Protein AF-A0A958J982-F1 (afdb_monomer)

Radius of gyration: 29.11 Å; Cα contacts (8 Å, |Δi|>4): 226; chains: 1; bounding box: 55×70×83 Å

Secondary structure (DSSP, 8-state):
-EEEE--TT---EEEEETTEEEEEEEEEE-PPSSS---SSPEEEEEEEEEEEEETTEEEEEEEEEEGGG-SS--SS--SSHHHHHHHHHHHHHHHHTT-GGGGGGG--BTTB--HHHHHHHHHSS----EEEE-SSHHHHHHHHHHHHHHHTSS-GGGG-TT-HHHHHHHHHHHHHHHHHHHHHHHHHHHHHHHHHHHHHSPPP-S-------HHHHHHHS-HHHHHHHHHHHHT-

Sequence (236 aa):
QYYVKSSEFFSKYSFTLGALTVHFRLLAAQLEPGNLKSPEKKYTWLAPPIYQFENGEVSIFFSYGPLAGAAIAPPDPPHNRQTLNRAMWTLLREKMAAQPALAPLFQESQKSPSPLEAHLAKFTRRRNRDFFIHKDLQGFLSEELKFYLKNELLDSADLDPHHPEHLAAALSAAQVVRETAGQIIALLAQLENFQQKLWEKKSFVLKTGYVISLATLRDNCEKDFFAEVLHTCAGN

pLDDT: mean 77.0, std 12.86, range [43.16, 96.5]

Structure (mmCIF, N/CA/C/O backbone):
data_AF-A0A958J982-F1
#
_entry.id   AF-A0A958J982-F1
#
loop_
_atom_site.group_PDB
_atom_site.id
_atom_site.type_symbol
_atom_site.label_atom_id
_atom_site.label_alt_id
_atom_site.label_comp_id
_atom_site.label_asym_id
_atom_site.label_entity_id
_atom_site.label_seq_id
_atom_site.pdbx_PDB_ins_code
_atom_site.Cartn_x
_atom_site.Cartn_y
_atom_site.Cartn_z
_atom_site.occupancy
_atom_site.B_iso_or_equiv
_atom_site.auth_seq_id
_atom_site.auth_comp_id
_atom_site.auth_asym_id
_atom_site.auth_atom_id
_atom_site.pdbx_PDB_model_num
ATOM 1 N N . GLN A 1 1 ? -7.827 -17.048 8.403 1.00 61.31 1 GLN A N 1
ATOM 2 C CA . GLN A 1 1 ? -7.230 -15.817 7.872 1.00 61.31 1 GLN A CA 1
ATOM 3 C C . GLN A 1 1 ? -6.517 -16.205 6.588 1.00 61.31 1 GLN A C 1
ATOM 5 O O . GLN A 1 1 ? -5.974 -17.307 6.546 1.00 61.31 1 GLN A O 1
ATOM 10 N N . TYR A 1 2 ? -6.595 -15.387 5.542 1.00 64.81 2 TYR A N 1
ATOM 11 C CA . TYR A 1 2 ? -5.788 -15.585 4.338 1.00 64.81 2 TYR A CA 1
ATOM 12 C C . TYR A 1 2 ? -4.496 -14.786 4.493 1.00 64.81 2 TYR A C 1
ATOM 14 O O . TYR A 1 2 ? -4.517 -13.644 4.948 1.00 64.81 2 TYR A O 1
ATOM 22 N N . TYR A 1 3 ? -3.364 -15.399 4.163 1.00 53.84 3 TYR A N 1
ATOM 23 C CA . TYR A 1 3 ? -2.069 -14.728 4.186 1.00 53.84 3 TYR A CA 1
ATOM 24 C C . TYR A 1 3 ? -1.795 -14.144 2.803 1.00 53.84 3 TYR A C 1
ATOM 26 O O . TYR A 1 3 ? -1.689 -14.891 1.828 1.00 53.84 3 TYR A O 1
ATOM 34 N N . VAL A 1 4 ? -1.674 -12.820 2.722 1.00 52.44 4 VAL A N 1
ATOM 35 C CA . VAL A 1 4 ? -1.327 -12.122 1.487 1.00 52.44 4 VAL A CA 1
ATOM 36 C C . VAL A 1 4 ? 0.078 -11.569 1.621 1.00 52.44 4 VAL A C 1
ATOM 38 O O . VAL A 1 4 ? 0.338 -10.561 2.284 1.00 52.44 4 VAL A O 1
ATOM 41 N N . LYS A 1 5 ? 1.005 -12.217 0.922 1.00 50.00 5 LYS A N 1
ATOM 42 C CA . LYS A 1 5 ? 2.314 -11.635 0.664 1.00 50.00 5 LYS A CA 1
ATOM 43 C C . LYS A 1 5 ? 2.134 -10.602 -0.439 1.00 50.00 5 LYS A C 1
ATOM 45 O O . LYS A 1 5 ? 1.769 -10.958 -1.558 1.00 50.00 5 LYS A O 1
ATOM 50 N N . SER A 1 6 ? 2.364 -9.326 -0.132 1.00 45.03 6 SER A N 1
ATOM 51 C CA . SER A 1 6 ? 2.408 -8.302 -1.178 1.00 45.03 6 SER A CA 1
ATOM 52 C C . SER A 1 6 ? 3.461 -8.719 -2.202 1.00 45.03 6 SER A C 1
ATOM 54 O O . SER A 1 6 ? 4.637 -8.837 -1.858 1.00 45.03 6 SER A O 1
ATOM 56 N N . SER A 1 7 ? 3.060 -8.960 -3.452 1.00 47.38 7 SER A N 1
ATOM 57 C CA . SER A 1 7 ? 4.023 -9.106 -4.541 1.00 47.38 7 SER A CA 1
ATOM 58 C C . SER A 1 7 ? 4.763 -7.774 -4.663 1.00 47.38 7 SER A C 1
ATOM 60 O O . SER A 1 7 ? 4.162 -6.750 -4.989 1.00 47.38 7 SER A O 1
ATOM 62 N N . GLU A 1 8 ? 6.050 -7.789 -4.334 1.00 54.09 8 GLU A N 1
ATOM 63 C CA . GLU A 1 8 ? 6.852 -6.618 -3.963 1.00 54.09 8 GLU A CA 1
ATOM 64 C C . GLU A 1 8 ? 7.046 -5.563 -5.087 1.00 54.09 8 GLU A C 1
ATOM 66 O O . GLU A 1 8 ? 7.629 -4.516 -4.817 1.00 54.09 8 GLU A O 1
ATOM 71 N N . PHE A 1 9 ? 6.573 -5.782 -6.328 1.00 50.84 9 PHE A N 1
ATOM 72 C CA . PHE A 1 9 ? 7.137 -5.094 -7.507 1.00 50.84 9 PHE A CA 1
ATOM 73 C C . PHE A 1 9 ? 6.194 -4.590 -8.607 1.00 50.84 9 PHE A C 1
ATOM 75 O O . PHE A 1 9 ? 6.662 -4.250 -9.690 1.00 50.84 9 PHE A O 1
ATOM 82 N N . PHE A 1 10 ? 4.894 -4.433 -8.356 1.00 48.31 10 PHE A N 1
ATOM 83 C CA . PHE A 1 10 ? 3.989 -3.839 -9.361 1.00 48.31 10 PHE A CA 1
ATOM 84 C C . PHE A 1 10 ? 3.728 -2.338 -9.180 1.00 48.31 10 PHE A C 1
ATOM 86 O O . PHE A 1 10 ? 2.757 -1.797 -9.708 1.00 48.31 10 PHE A O 1
ATOM 93 N N . SER A 1 11 ? 4.586 -1.620 -8.458 1.00 52.44 11 SER A N 1
ATOM 94 C CA . SER A 1 11 ? 4.463 -0.167 -8.342 1.00 52.44 11 SER A CA 1
ATOM 95 C C . SER A 1 11 ? 5.158 0.524 -9.512 1.00 52.44 11 SER A C 1
ATOM 97 O O . SER A 1 11 ? 6.360 0.779 -9.458 1.00 52.44 11 SER A O 1
ATOM 99 N N . LYS A 1 12 ? 4.383 0.873 -10.548 1.00 63.69 12 LYS A N 1
ATOM 100 C CA . LYS A 1 12 ? 4.731 1.966 -11.467 1.00 63.69 12 LYS A CA 1
ATOM 101 C C . LYS A 1 12 ? 4.940 3.217 -10.609 1.00 63.69 12 LYS A C 1
ATOM 103 O O . LYS A 1 12 ? 3.975 3.796 -10.120 1.00 63.69 12 LYS A O 1
ATOM 108 N N . TYR A 1 13 ? 6.191 3.565 -10.332 1.00 80.81 13 TYR A N 1
ATOM 109 C CA . TYR A 1 13 ? 6.520 4.740 -9.538 1.00 80.81 13 TYR A CA 1
ATOM 110 C C . TYR A 1 13 ? 6.862 5.877 -10.488 1.00 80.81 13 TYR A C 1
ATOM 112 O O . TYR A 1 13 ? 7.766 5.744 -11.311 1.00 80.81 13 TYR A O 1
ATOM 120 N N . SER A 1 14 ? 6.142 6.987 -10.381 1.00 85.25 14 SER A N 1
ATOM 121 C CA . SER A 1 14 ? 6.403 8.177 -11.180 1.00 85.25 14 SER A CA 1
ATOM 122 C C . SER A 1 14 ? 6.288 9.442 -10.347 1.00 85.25 14 SER A C 1
ATOM 124 O O . SER A 1 14 ? 5.539 9.492 -9.368 1.00 85.25 14 SER A O 1
ATOM 126 N N . PHE A 1 15 ? 7.045 10.461 -10.733 1.00 86.00 15 PHE A N 1
ATOM 127 C CA . PHE A 1 15 ? 6.970 11.795 -10.153 1.00 86.00 15 PHE A CA 1
ATOM 128 C C . PHE A 1 15 ? 7.221 12.850 -11.227 1.00 86.00 15 PHE A C 1
ATOM 130 O O . PHE A 1 15 ? 7.885 12.586 -12.226 1.00 86.00 15 PHE A O 1
ATOM 137 N N . THR A 1 16 ? 6.677 14.041 -11.013 1.00 85.56 16 THR A N 1
ATOM 138 C CA . THR A 1 16 ? 6.773 15.174 -11.936 1.00 85.56 16 THR A CA 1
ATOM 139 C C . THR A 1 16 ? 7.573 16.297 -11.291 1.00 85.56 16 THR A C 1
ATOM 141 O O . THR A 1 16 ? 7.331 16.639 -10.132 1.00 85.56 16 THR A O 1
ATOM 144 N N . LEU A 1 17 ? 8.502 16.888 -12.037 1.00 82.50 17 LEU A N 1
ATOM 145 C CA . LEU A 1 17 ? 9.303 18.035 -11.623 1.00 82.50 17 LEU A CA 1
ATOM 146 C C . LEU A 1 17 ? 9.195 19.124 -12.701 1.00 82.50 17 LEU A C 1
ATOM 148 O O . LEU A 1 17 ? 9.886 19.085 -13.717 1.00 82.50 17 LEU A O 1
ATOM 152 N N . GLY A 1 18 ? 8.289 20.085 -12.503 1.00 82.00 18 GLY A N 1
ATOM 153 C CA . GLY A 1 18 ? 7.967 21.077 -13.534 1.00 82.00 18 GLY A CA 1
ATOM 154 C C . GLY A 1 18 ? 7.359 20.411 -14.773 1.00 82.00 18 GLY A C 1
ATOM 155 O O . GLY A 1 18 ? 6.333 19.748 -14.664 1.00 82.00 18 GLY A O 1
ATOM 156 N N . ALA A 1 19 ? 8.004 20.568 -15.933 1.00 80.56 19 ALA A N 1
ATOM 157 C CA . ALA A 1 19 ? 7.593 19.948 -17.199 1.00 80.56 19 ALA A CA 1
ATOM 158 C C . ALA A 1 19 ? 8.161 18.529 -17.422 1.00 80.56 19 ALA A C 1
ATOM 160 O O . ALA A 1 19 ? 7.885 17.918 -18.449 1.00 80.56 19 ALA A O 1
ATOM 161 N N . LEU A 1 20 ? 8.975 18.019 -16.491 1.00 84.44 20 LEU A N 1
ATOM 162 C CA . LEU A 1 20 ? 9.656 16.732 -16.612 1.00 84.44 20 LEU A CA 1
ATOM 163 C C . LEU A 1 20 ? 8.911 15.648 -15.828 1.00 84.44 20 LEU A C 1
ATOM 165 O O . LEU A 1 20 ? 8.759 15.766 -14.609 1.00 84.44 20 LEU A O 1
ATOM 169 N N . THR A 1 21 ? 8.518 14.563 -16.490 1.00 85.69 21 THR A N 1
ATOM 170 C CA . THR A 1 21 ? 7.943 13.384 -15.819 1.00 85.69 21 THR A CA 1
ATOM 171 C C . THR A 1 21 ? 8.981 12.276 -15.746 1.00 85.69 21 THR A C 1
ATOM 173 O O . THR A 1 21 ? 9.573 11.905 -16.752 1.00 85.69 21 THR A O 1
ATOM 176 N N . VAL A 1 22 ? 9.216 11.721 -14.558 1.00 86.81 22 VAL A N 1
ATOM 177 C CA . VAL A 1 22 ? 10.172 10.630 -14.352 1.00 86.81 22 VAL A CA 1
ATOM 178 C C . VAL A 1 22 ? 9.433 9.363 -13.948 1.00 86.81 22 VAL A C 1
ATOM 180 O O . VAL A 1 22 ? 8.671 9.358 -12.982 1.00 86.81 22 VAL A O 1
ATOM 183 N N . HIS A 1 23 ? 9.699 8.272 -14.657 1.00 86.81 23 HIS A N 1
ATOM 184 C CA . HIS A 1 23 ? 9.173 6.937 -14.420 1.00 86.81 23 HIS A CA 1
ATOM 185 C C . HIS A 1 23 ? 10.294 6.008 -13.969 1.00 86.81 23 HIS A C 1
ATOM 187 O O . HIS A 1 23 ? 11.301 5.852 -14.653 1.00 86.81 23 HIS A O 1
ATOM 193 N N . PHE A 1 24 ? 10.103 5.329 -12.845 1.00 86.88 24 PHE A N 1
ATOM 194 C CA . PHE A 1 24 ? 10.952 4.216 -12.444 1.00 86.88 24 PHE A CA 1
ATOM 195 C C . PHE A 1 24 ? 10.291 2.917 -12.889 1.00 86.88 24 PHE A C 1
ATOM 197 O O . PHE A 1 24 ? 9.187 2.578 -12.450 1.00 86.88 24 PHE A O 1
ATOM 204 N N . ARG A 1 25 ? 10.955 2.207 -13.801 1.00 83.44 25 ARG A N 1
ATOM 205 C CA . ARG A 1 25 ? 10.468 0.964 -14.400 1.00 83.44 25 ARG A CA 1
ATOM 206 C C . ARG A 1 25 ? 11.309 -0.201 -13.913 1.00 83.44 25 ARG A C 1
ATOM 208 O O . ARG A 1 25 ? 12.531 -0.130 -13.923 1.00 83.44 25 ARG A O 1
ATOM 215 N N . LEU A 1 26 ? 10.655 -1.280 -13.509 1.00 80.31 26 LEU A N 1
ATOM 216 C CA . LEU A 1 26 ? 11.336 -2.510 -13.134 1.00 80.31 26 LEU A CA 1
ATOM 217 C C . LEU A 1 26 ? 11.293 -3.490 -14.312 1.00 80.31 26 LEU A C 1
ATOM 219 O O . LEU A 1 26 ? 10.203 -3.860 -14.743 1.00 80.31 26 LEU A O 1
ATOM 223 N N . LEU A 1 27 ? 12.456 -3.877 -14.843 1.00 74.62 27 LEU A N 1
ATOM 224 C CA . LEU A 1 27 ? 12.570 -4.797 -15.984 1.00 74.62 27 LEU A CA 1
ATOM 225 C C . LEU A 1 27 ? 12.501 -6.262 -15.552 1.00 74.62 27 LEU A C 1
ATOM 227 O O . LEU A 1 27 ? 11.837 -7.066 -16.199 1.00 74.62 27 LEU A O 1
ATOM 231 N N . ALA A 1 28 ? 13.168 -6.605 -14.449 1.00 64.75 28 ALA A N 1
ATOM 232 C CA . ALA A 1 28 ? 13.192 -7.959 -13.915 1.00 64.75 28 ALA A CA 1
ATOM 233 C C . ALA A 1 28 ? 13.111 -7.947 -12.385 1.00 64.75 28 ALA A C 1
ATOM 235 O O . ALA A 1 28 ? 13.820 -7.192 -11.714 1.00 64.75 28 ALA A O 1
ATOM 236 N N . ALA A 1 29 ? 12.261 -8.817 -11.839 1.00 62.16 29 ALA A N 1
ATOM 237 C CA . ALA A 1 29 ? 12.160 -9.083 -10.411 1.00 62.16 29 ALA A CA 1
ATOM 238 C C . ALA A 1 29 ? 12.379 -10.576 -10.162 1.00 62.16 29 ALA A C 1
ATOM 240 O O . ALA A 1 29 ? 11.522 -11.394 -10.495 1.00 62.16 29 ALA A O 1
ATOM 241 N N . GLN A 1 30 ? 13.504 -10.939 -9.549 1.00 56.97 30 GLN A N 1
ATOM 242 C CA . GLN A 1 30 ? 13.690 -12.283 -9.011 1.00 56.97 30 GLN A CA 1
ATOM 243 C C . GLN A 1 30 ? 12.997 -12.367 -7.651 1.00 56.97 30 GLN A C 1
ATOM 245 O O . GLN A 1 30 ? 13.548 -12.008 -6.603 1.00 56.97 30 GLN A O 1
ATOM 250 N N . LEU A 1 31 ? 11.746 -12.818 -7.683 1.00 57.34 31 LEU A N 1
ATOM 251 C CA . LEU A 1 31 ? 10.943 -13.114 -6.504 1.00 57.34 31 LEU A CA 1
ATOM 252 C C . LEU A 1 31 ? 11.031 -14.605 -6.192 1.00 57.34 31 LEU A C 1
ATOM 254 O O . LEU A 1 31 ? 10.958 -15.428 -7.097 1.00 57.34 31 LEU A O 1
ATOM 258 N N . GLU A 1 32 ? 11.175 -14.945 -4.909 1.00 53.25 32 GLU A N 1
ATOM 259 C CA . GLU A 1 32 ? 11.084 -16.354 -4.522 1.00 53.25 32 GLU A CA 1
ATOM 260 C C . GLU A 1 32 ? 9.621 -16.797 -4.608 1.00 53.25 32 GLU A C 1
ATOM 262 O O . GLU A 1 32 ? 8.750 -16.092 -4.078 1.00 53.25 32 GLU A O 1
ATOM 267 N N . PRO A 1 33 ? 9.325 -17.957 -5.214 1.00 43.16 33 PRO A N 1
ATOM 268 C CA . PRO A 1 33 ? 8.003 -18.546 -5.111 1.00 43.16 33 PRO A CA 1
ATOM 269 C C . PRO A 1 33 ? 7.745 -18.975 -3.654 1.00 43.16 33 PRO A C 1
ATOM 271 O O . PRO A 1 33 ? 8.466 -19.788 -3.080 1.00 43.16 33 PRO A O 1
ATOM 274 N N . GLY A 1 34 ? 6.697 -18.423 -3.036 1.00 49.78 34 GLY A N 1
ATOM 275 C CA . GLY A 1 34 ? 6.220 -18.848 -1.714 1.00 49.78 34 GLY A CA 1
ATOM 276 C C . GLY A 1 34 ? 6.880 -18.167 -0.500 1.00 49.78 34 GLY A C 1
ATOM 277 O O . GLY A 1 34 ? 7.239 -16.984 -0.524 1.00 49.78 34 GLY A O 1
ATOM 278 N N . ASN A 1 35 ? 6.949 -18.900 0.621 1.00 46.03 35 ASN A N 1
ATOM 279 C CA . ASN A 1 35 ? 7.308 -18.385 1.954 1.00 46.03 35 ASN A CA 1
ATOM 280 C C . ASN A 1 35 ? 8.751 -18.707 2.398 1.00 46.03 35 ASN A C 1
ATOM 282 O O . ASN A 1 35 ? 9.076 -18.651 3.582 1.00 46.03 35 ASN A O 1
ATOM 286 N N . LEU A 1 36 ? 9.636 -19.050 1.462 1.00 51.78 36 LEU A N 1
ATOM 287 C CA . LEU A 1 36 ? 11.047 -19.256 1.774 1.00 51.78 36 LEU A CA 1
ATOM 288 C C . LEU A 1 36 ? 11.723 -17.894 1.973 1.00 51.78 36 LEU A C 1
ATOM 290 O O . LEU A 1 36 ? 11.756 -17.050 1.074 1.00 51.78 36 LEU A O 1
ATOM 294 N N . LYS A 1 37 ? 12.244 -17.656 3.182 1.00 53.00 37 LYS A N 1
ATOM 295 C CA . LYS A 1 37 ? 13.178 -16.554 3.421 1.00 53.00 37 LYS A CA 1
ATOM 296 C C . LYS A 1 37 ? 14.463 -16.899 2.677 1.00 53.00 37 LYS A C 1
ATOM 298 O O . LYS A 1 37 ? 15.133 -17.860 3.040 1.00 53.00 37 LYS A O 1
ATOM 303 N N . SER A 1 38 ? 14.794 -16.127 1.645 1.00 55.41 38 SER A N 1
ATOM 304 C CA . SER A 1 38 ? 16.113 -16.245 1.028 1.00 55.41 38 SER A CA 1
ATOM 305 C C . SER A 1 38 ? 17.179 -15.857 2.063 1.00 55.41 38 SER A C 1
ATOM 307 O O . SER A 1 38 ? 16.991 -14.852 2.763 1.00 55.41 38 SER A O 1
ATOM 309 N N . PRO A 1 39 ? 18.280 -16.620 2.180 1.00 58.22 39 PRO A N 1
ATOM 310 C CA . PRO A 1 39 ? 19.426 -16.223 2.993 1.00 58.22 39 PRO A CA 1
ATOM 311 C C . PRO A 1 39 ? 20.103 -14.958 2.441 1.00 58.22 39 PRO A C 1
ATOM 313 O O . PRO A 1 39 ? 20.794 -14.255 3.178 1.00 58.22 39 PRO A O 1
ATOM 316 N N . GLU A 1 40 ? 19.873 -14.623 1.168 1.00 61.47 40 GLU A N 1
ATOM 317 C CA . GLU A 1 40 ? 20.497 -13.486 0.504 1.00 61.47 40 GLU A CA 1
ATOM 318 C C . GLU A 1 40 ? 19.645 -12.215 0.590 1.00 61.47 40 GLU A C 1
ATOM 320 O O . GLU A 1 40 ? 18.450 -12.175 0.267 1.00 61.47 40 GLU A O 1
ATOM 325 N N . LYS A 1 41 ? 20.289 -11.117 1.001 1.00 68.50 41 LYS A N 1
ATOM 326 C CA . LYS A 1 41 ? 19.684 -9.785 0.951 1.00 68.50 41 LYS A CA 1
ATOM 327 C C . LYS A 1 41 ? 19.475 -9.393 -0.515 1.00 68.50 41 LYS A C 1
ATOM 329 O O . LYS A 1 41 ? 20.423 -9.343 -1.292 1.00 68.50 41 LYS A O 1
ATOM 334 N N . LYS A 1 42 ? 18.229 -9.076 -0.876 1.00 72.19 42 LYS A N 1
ATOM 335 C CA . LYS A 1 42 ? 17.874 -8.583 -2.215 1.00 72.19 42 LYS A CA 1
ATOM 336 C C . LYS A 1 42 ? 17.921 -7.063 -2.270 1.00 72.19 42 LYS A C 1
ATOM 338 O O . LYS A 1 42 ? 17.413 -6.401 -1.357 1.00 72.19 42 LYS A O 1
ATOM 343 N N . TYR A 1 43 ? 18.464 -6.537 -3.358 1.00 74.31 43 TYR A N 1
ATOM 344 C CA . TYR A 1 43 ? 18.659 -5.111 -3.593 1.00 74.31 43 TYR A CA 1
ATOM 345 C C . TYR A 1 43 ? 18.031 -4.690 -4.923 1.00 74.31 43 TYR A C 1
ATOM 347 O O . TYR A 1 43 ? 17.754 -5.522 -5.783 1.00 74.31 43 TYR A O 1
ATOM 355 N N . THR A 1 44 ? 17.799 -3.388 -5.076 1.00 77.25 44 THR A N 1
ATOM 356 C CA . THR A 1 44 ? 17.400 -2.772 -6.345 1.00 77.25 44 THR A CA 1
ATOM 357 C C . THR A 1 44 ? 18.623 -2.096 -6.953 1.00 77.25 44 THR A C 1
ATOM 359 O O . THR A 1 44 ? 19.288 -1.334 -6.253 1.00 77.25 44 THR A O 1
ATOM 362 N N . TRP A 1 45 ? 18.907 -2.354 -8.227 1.00 81.12 45 TRP A N 1
ATOM 363 C CA . TRP A 1 45 ? 20.007 -1.730 -8.973 1.00 81.12 45 TRP A CA 1
ATOM 364 C C . TRP A 1 45 ? 19.549 -1.290 -10.365 1.00 81.12 45 TRP A C 1
ATOM 366 O O . TRP A 1 45 ? 18.460 -1.653 -10.809 1.00 81.12 45 TRP A O 1
ATOM 376 N N . LEU A 1 46 ? 20.375 -0.495 -11.047 1.00 83.19 46 LEU A N 1
ATOM 377 C CA . LEU A 1 46 ? 20.099 -0.001 -12.397 1.00 83.19 46 LEU A CA 1
ATOM 378 C C . LEU A 1 46 ? 20.268 -1.110 -13.436 1.00 83.19 46 LEU A C 1
ATOM 380 O O . LEU A 1 46 ? 21.266 -1.829 -13.432 1.00 83.19 46 LEU A O 1
ATOM 384 N N . ALA A 1 47 ? 19.302 -1.230 -14.338 1.00 81.62 47 ALA A N 1
ATOM 385 C CA . ALA A 1 47 ? 19.298 -2.232 -15.394 1.00 81.62 47 ALA A CA 1
ATOM 386 C C . ALA A 1 47 ? 19.509 -1.566 -16.761 1.00 81.62 47 ALA A C 1
ATOM 388 O O . ALA A 1 47 ? 18.947 -0.500 -16.992 1.00 81.62 47 ALA A O 1
ATOM 389 N N . PRO A 1 48 ? 20.287 -2.161 -17.681 1.00 77.00 48 PRO A N 1
ATOM 390 C CA . PRO A 1 48 ? 20.356 -1.691 -19.061 1.00 77.00 48 PRO A CA 1
ATOM 391 C C . PRO A 1 48 ? 19.016 -1.893 -19.800 1.00 77.00 48 PRO A C 1
ATOM 393 O O . PRO A 1 48 ? 18.424 -2.966 -19.661 1.00 77.00 48 PRO A O 1
ATOM 396 N N . PRO A 1 49 ? 18.557 -0.930 -20.623 1.00 82.69 49 PRO A N 1
ATOM 397 C CA . PRO A 1 49 ? 19.106 0.421 -20.803 1.00 82.69 49 PRO A CA 1
ATOM 398 C C . PRO A 1 49 ? 18.922 1.275 -19.538 1.00 82.69 49 PRO A C 1
ATOM 400 O O . PRO A 1 49 ? 17.835 1.296 -18.989 1.00 82.69 49 PRO A O 1
ATOM 403 N N . ILE A 1 50 ? 19.957 2.002 -19.084 1.00 82.31 50 ILE A N 1
ATOM 404 C CA . ILE A 1 50 ? 19.936 2.715 -17.782 1.00 82.31 50 ILE A CA 1
ATOM 405 C C . ILE A 1 50 ? 18.771 3.713 -17.701 1.00 82.31 50 ILE A C 1
ATOM 407 O O . ILE A 1 50 ? 18.057 3.771 -16.697 1.00 82.31 50 ILE A O 1
ATOM 411 N N . TYR A 1 51 ? 18.579 4.496 -18.762 1.00 85.69 51 TYR A N 1
ATOM 412 C CA . TYR A 1 51 ? 17.450 5.401 -18.897 1.00 85.69 51 TYR A CA 1
ATOM 413 C C . TYR A 1 51 ? 17.066 5.591 -20.371 1.00 85.69 51 TYR A C 1
ATOM 415 O O . TYR A 1 51 ? 17.873 5.359 -21.270 1.00 85.69 51 TYR A O 1
ATOM 423 N N . GLN A 1 52 ? 15.833 6.031 -20.603 1.00 85.75 52 GLN A N 1
ATOM 424 C CA . GLN A 1 52 ? 15.316 6.511 -21.884 1.00 85.75 52 GLN A CA 1
ATOM 425 C C . GLN A 1 52 ? 14.683 7.883 -21.662 1.00 85.75 52 GLN A C 1
ATOM 427 O O . GLN A 1 52 ? 13.974 8.069 -20.673 1.00 85.75 52 GLN A O 1
ATOM 432 N N . PHE A 1 53 ? 14.950 8.834 -22.554 1.00 84.75 53 PHE A N 1
ATOM 433 C CA . PHE A 1 53 ? 14.363 10.171 -22.513 1.00 84.75 53 PHE A CA 1
ATOM 434 C C . PHE A 1 53 ? 13.638 10.447 -23.829 1.00 84.75 53 PHE A C 1
ATOM 436 O O . PHE A 1 53 ? 14.278 10.502 -24.876 1.00 84.75 53 PHE A O 1
ATOM 443 N N . GLU A 1 54 ? 12.318 10.609 -23.766 1.00 83.00 54 GLU A N 1
ATOM 444 C CA . GLU A 1 54 ? 11.451 10.863 -24.920 1.00 83.00 54 GLU A CA 1
ATOM 445 C C . GLU A 1 54 ? 10.398 11.908 -24.541 1.00 83.00 54 GLU A C 1
ATOM 447 O O . GLU A 1 54 ? 9.758 11.791 -23.503 1.00 83.00 54 GLU A O 1
ATOM 452 N N . ASN A 1 55 ? 10.204 12.936 -25.372 1.00 77.94 55 ASN A N 1
ATOM 453 C CA . ASN A 1 55 ? 9.098 13.902 -25.253 1.00 77.94 55 ASN A CA 1
ATOM 454 C C . ASN A 1 55 ? 8.919 14.568 -23.867 1.00 77.94 55 ASN A C 1
ATOM 456 O O . ASN A 1 55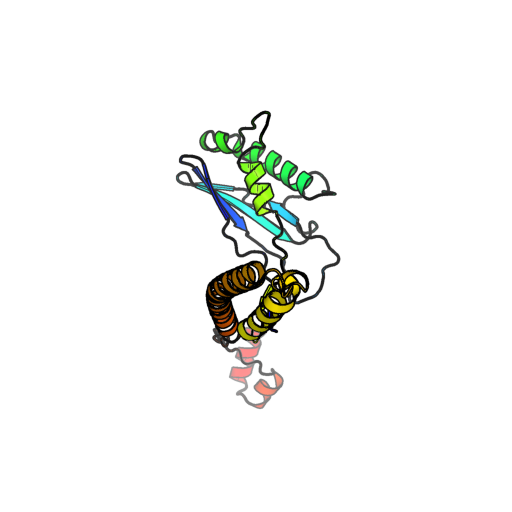 ? 7.801 14.896 -23.482 1.00 77.94 55 ASN A O 1
ATOM 460 N N . GLY A 1 56 ? 10.002 14.791 -23.111 1.00 77.62 56 GLY A N 1
ATOM 461 C CA . GLY A 1 56 ? 9.915 15.358 -21.754 1.00 77.62 56 GLY A CA 1
ATOM 462 C C . GLY A 1 56 ? 9.599 14.331 -20.657 1.00 77.62 56 GLY A C 1
ATOM 463 O O . GLY A 1 56 ? 9.403 14.705 -19.500 1.00 77.62 56 GLY A O 1
ATOM 464 N N . GLU A 1 57 ? 9.605 13.040 -20.989 1.00 85.44 57 GLU A N 1
ATOM 465 C CA . GLU A 1 57 ? 9.492 11.925 -20.054 1.00 85.44 57 GLU A CA 1
ATOM 466 C C . GLU A 1 57 ? 10.812 11.152 -19.952 1.00 85.44 57 GLU A C 1
ATOM 468 O O . GLU A 1 57 ? 11.459 10.833 -20.949 1.00 85.44 57 GLU A O 1
ATOM 473 N N . VAL A 1 58 ? 11.213 10.813 -18.728 1.00 87.94 58 VAL A N 1
ATOM 474 C CA . VAL A 1 58 ? 12.417 10.031 -18.427 1.00 87.94 58 VAL A CA 1
ATOM 475 C C . VAL A 1 58 ? 11.998 8.709 -17.824 1.00 87.94 58 VAL A C 1
ATOM 477 O O . VAL A 1 58 ? 11.437 8.675 -16.735 1.00 87.94 58 VAL A O 1
ATOM 480 N N . SER A 1 59 ? 12.320 7.603 -18.476 1.00 87.00 59 SER A N 1
ATOM 481 C CA . SER A 1 59 ? 12.164 6.268 -17.903 1.00 87.00 59 SER A CA 1
ATOM 482 C C . SER A 1 59 ? 13.514 5.751 -17.424 1.00 87.00 59 SER A C 1
ATOM 484 O O . SER A 1 59 ? 14.395 5.523 -18.241 1.00 87.00 59 SER A O 1
ATOM 486 N N . ILE A 1 60 ? 13.682 5.562 -16.115 1.00 86.69 60 ILE A N 1
ATOM 487 C CA . ILE A 1 60 ? 14.867 4.941 -15.503 1.00 86.69 60 ILE A CA 1
ATOM 488 C C . ILE A 1 60 ? 14.547 3.481 -15.202 1.00 86.69 60 ILE A C 1
ATOM 490 O O . ILE A 1 60 ? 13.505 3.185 -14.605 1.00 86.69 60 ILE A O 1
ATOM 494 N N . PHE A 1 61 ? 15.435 2.575 -15.602 1.00 86.00 61 PHE A N 1
ATOM 495 C CA . PHE A 1 61 ? 15.192 1.141 -15.510 1.00 86.00 61 PHE A CA 1
ATOM 496 C C . PHE A 1 61 ? 15.974 0.492 -14.373 1.00 86.00 61 PHE A C 1
ATOM 498 O O . PHE A 1 61 ? 17.158 0.752 -14.153 1.00 86.00 61 PHE A O 1
ATOM 505 N N . PHE A 1 62 ? 15.291 -0.393 -13.656 1.00 84.44 62 PHE A N 1
ATOM 506 C CA . PHE A 1 62 ? 15.797 -1.074 -12.477 1.00 84.44 62 PHE A CA 1
ATOM 507 C C . PHE A 1 62 ? 15.569 -2.582 -12.570 1.00 84.44 62 PHE A C 1
ATOM 509 O O . PHE A 1 62 ? 14.602 -3.047 -13.176 1.00 84.44 62 PHE A O 1
ATOM 516 N N . SER A 1 63 ? 16.423 -3.339 -11.893 1.00 80.50 63 SER A N 1
ATOM 517 C CA . SER A 1 63 ? 16.239 -4.763 -11.616 1.00 80.50 63 SER A CA 1
ATOM 518 C C . SER A 1 63 ? 16.258 -5.005 -10.112 1.00 80.50 63 SER A C 1
ATOM 520 O O . SER A 1 63 ? 16.864 -4.243 -9.352 1.00 80.50 63 SER A O 1
ATOM 522 N N . TYR A 1 64 ? 15.573 -6.061 -9.676 1.00 77.81 64 TYR A N 1
ATOM 523 C CA . TYR A 1 64 ? 15.542 -6.485 -8.280 1.00 77.81 64 TYR A CA 1
ATOM 524 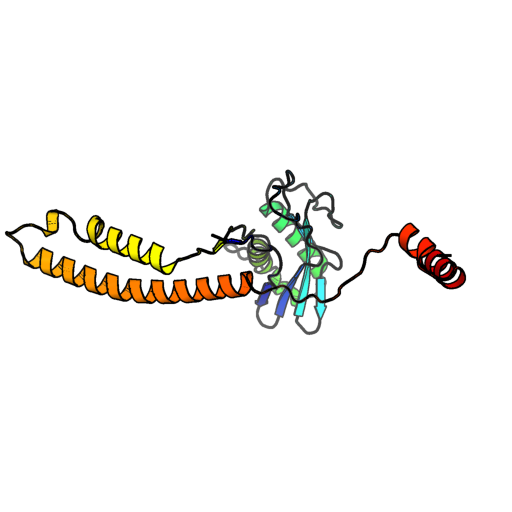C C . TYR A 1 64 ? 15.886 -7.963 -8.130 1.00 77.81 64 TYR A C 1
ATOM 526 O O . TYR A 1 64 ? 15.284 -8.821 -8.778 1.00 77.81 64 TYR A O 1
ATOM 534 N N . GLY A 1 65 ? 16.804 -8.263 -7.216 1.00 74.12 65 GLY A N 1
ATOM 535 C CA . GLY A 1 65 ? 17.247 -9.628 -6.955 1.00 74.12 65 GLY A CA 1
ATOM 536 C C . GLY A 1 65 ? 18.460 -9.691 -6.022 1.00 74.12 65 GLY A C 1
ATOM 537 O O . GLY A 1 65 ? 18.709 -8.745 -5.269 1.00 74.12 65 GLY A O 1
ATOM 538 N N . PRO A 1 66 ? 19.205 -10.803 -6.024 1.00 74.25 66 PRO A N 1
ATOM 539 C CA . PRO A 1 66 ? 20.507 -10.892 -5.382 1.00 74.25 66 PRO A CA 1
ATOM 540 C C . PRO A 1 66 ? 21.553 -10.103 -6.180 1.00 74.25 66 PRO A C 1
ATOM 542 O O . PRO A 1 66 ? 21.525 -10.076 -7.411 1.00 74.25 66 PRO A O 1
ATOM 545 N N . LEU A 1 67 ? 22.499 -9.469 -5.481 1.00 69.56 67 LEU A N 1
ATOM 546 C CA . LEU A 1 67 ? 23.513 -8.618 -6.117 1.00 69.56 67 LEU A CA 1
ATOM 547 C C . LEU A 1 67 ? 24.426 -9.395 -7.083 1.00 69.56 67 LEU A C 1
ATOM 549 O O . LEU A 1 67 ? 24.938 -8.816 -8.035 1.00 69.56 67 LEU A O 1
ATOM 553 N N . ALA A 1 68 ? 24.575 -10.708 -6.879 1.00 66.50 68 ALA A N 1
ATOM 554 C CA . ALA A 1 68 ? 25.336 -11.597 -7.755 1.00 66.50 68 ALA A CA 1
ATOM 555 C C . ALA A 1 68 ? 24.815 -11.624 -9.209 1.00 66.50 68 ALA A C 1
ATOM 557 O O . ALA A 1 68 ? 25.575 -11.931 -10.120 1.00 66.50 68 ALA A O 1
ATOM 558 N N . GLY A 1 69 ? 23.540 -11.279 -9.436 1.00 60.22 69 GLY A N 1
ATOM 559 C CA . GLY A 1 69 ? 22.929 -11.196 -10.767 1.00 60.22 69 GLY A CA 1
ATOM 560 C C . GLY A 1 69 ? 22.915 -9.791 -11.381 1.00 60.22 69 GLY A C 1
ATOM 561 O O . GLY A 1 69 ? 22.230 -9.573 -12.383 1.00 60.22 69 GLY A O 1
ATOM 562 N N . ALA A 1 70 ? 23.593 -8.807 -10.781 1.00 63.66 70 ALA A N 1
ATOM 563 C CA . ALA A 1 70 ? 23.563 -7.434 -11.267 1.00 63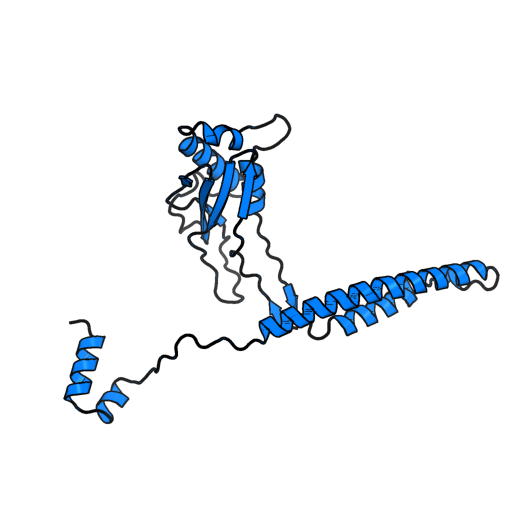.66 70 ALA A CA 1
ATOM 564 C C . ALA A 1 70 ? 24.421 -7.252 -12.532 1.00 63.66 70 ALA A C 1
ATOM 566 O O . ALA A 1 70 ? 25.641 -7.360 -12.487 1.00 63.66 70 ALA A O 1
ATOM 567 N N . ALA A 1 71 ? 23.783 -6.904 -13.656 1.00 59.28 71 ALA A N 1
ATOM 568 C CA . ALA A 1 71 ? 24.472 -6.581 -14.914 1.00 59.28 71 ALA A CA 1
ATOM 569 C C . ALA A 1 71 ? 25.373 -5.333 -14.815 1.00 59.28 71 ALA A C 1
ATOM 571 O O . ALA A 1 71 ? 26.325 -5.188 -15.575 1.00 59.28 71 ALA A O 1
ATOM 572 N N . ILE A 1 72 ? 25.066 -4.431 -13.878 1.00 60.47 72 ILE A N 1
ATOM 573 C CA . ILE A 1 72 ? 25.900 -3.287 -13.509 1.00 60.47 72 ILE A CA 1
ATOM 574 C C . ILE A 1 72 ? 26.203 -3.453 -12.022 1.00 60.47 72 ILE A C 1
ATOM 576 O O . ILE A 1 72 ? 25.339 -3.207 -11.177 1.00 60.47 72 ILE A O 1
ATOM 580 N N . ALA A 1 73 ? 27.411 -3.921 -11.710 1.00 56.69 73 ALA A N 1
ATOM 581 C CA . ALA A 1 73 ? 27.861 -4.036 -10.332 1.00 56.69 73 ALA A CA 1
ATOM 582 C C . ALA A 1 73 ? 28.019 -2.624 -9.734 1.00 56.69 73 ALA A C 1
ATOM 584 O O . ALA A 1 73 ? 28.643 -1.765 -10.365 1.00 56.69 73 ALA A O 1
ATOM 585 N N . PRO A 1 74 ? 27.455 -2.338 -8.547 1.00 58.78 74 PRO A N 1
ATOM 586 C CA . PRO A 1 74 ? 27.785 -1.109 -7.845 1.00 58.78 74 PRO A CA 1
ATOM 587 C C . PRO A 1 74 ? 29.288 -1.098 -7.503 1.00 58.78 74 PRO A C 1
ATOM 589 O O . PRO A 1 74 ? 29.854 -2.163 -7.261 1.00 58.78 74 PRO A O 1
ATOM 592 N N . PRO A 1 75 ? 29.928 0.085 -7.463 1.00 55.81 75 PRO A N 1
ATOM 593 C CA . PRO A 1 75 ? 31.373 0.230 -7.270 1.00 55.81 75 PRO A CA 1
ATOM 594 C C . PRO A 1 75 ? 31.909 -0.363 -5.955 1.00 55.81 75 PRO A C 1
ATOM 596 O O . PRO A 1 75 ? 33.095 -0.648 -5.883 1.00 55.81 75 PRO A O 1
ATOM 599 N N . ASP A 1 76 ? 31.044 -0.618 -4.966 1.00 56.12 76 ASP A N 1
ATOM 600 C CA . ASP A 1 76 ? 31.363 -1.338 -3.729 1.00 56.12 76 ASP A CA 1
ATOM 601 C C . ASP A 1 76 ? 30.187 -2.245 -3.324 1.00 56.12 76 ASP A C 1
ATOM 603 O O . ASP A 1 76 ? 29.028 -1.843 -3.510 1.00 56.12 76 ASP A O 1
ATOM 607 N N . PRO A 1 77 ? 30.418 -3.430 -2.716 1.00 55.47 77 PRO A N 1
ATOM 608 C CA . PRO A 1 77 ? 29.345 -4.203 -2.101 1.00 55.47 77 PRO A CA 1
ATOM 609 C C . PRO A 1 77 ? 28.719 -3.362 -0.975 1.00 55.47 77 PRO A C 1
ATOM 611 O O . PRO A 1 77 ? 29.375 -3.051 0.024 1.00 55.47 77 PRO A O 1
ATOM 614 N N . PRO A 1 78 ? 27.447 -2.950 -1.103 1.00 55.16 78 PRO A N 1
ATOM 615 C CA . PRO A 1 78 ? 26.853 -2.029 -0.157 1.00 55.16 78 PRO A CA 1
ATOM 616 C C . PRO A 1 78 ? 26.604 -2.749 1.169 1.00 55.16 78 PRO A C 1
ATOM 618 O O . PRO A 1 78 ? 25.742 -3.625 1.260 1.00 55.16 78 PRO A O 1
ATOM 621 N N . HIS A 1 79 ? 27.291 -2.327 2.233 1.00 56.00 79 HIS A N 1
ATOM 622 C CA . HIS A 1 79 ? 26.929 -2.753 3.588 1.00 56.00 79 HIS A CA 1
ATOM 623 C C . HIS A 1 79 ? 25.471 -2.353 3.913 1.00 56.00 79 HIS A C 1
ATOM 625 O O . HIS A 1 79 ? 24.765 -3.115 4.571 1.00 56.00 79 HIS A O 1
ATOM 631 N N . ASN A 1 80 ? 24.986 -1.219 3.366 1.00 66.50 80 ASN A N 1
ATOM 632 C CA . ASN A 1 80 ? 23.655 -0.647 3.613 1.00 66.50 80 ASN A CA 1
ATOM 633 C C . ASN A 1 80 ? 22.991 -0.072 2.339 1.00 66.50 80 ASN A C 1
ATOM 635 O O . ASN A 1 80 ? 23.650 0.447 1.450 1.00 66.50 80 ASN A O 1
ATOM 639 N N . ARG A 1 81 ? 21.651 -0.064 2.264 1.00 71.25 81 ARG A N 1
ATOM 640 C CA . ARG A 1 81 ? 20.886 0.422 1.087 1.00 71.25 81 ARG A CA 1
ATOM 641 C C . ARG A 1 81 ? 21.172 1.881 0.690 1.00 71.25 81 ARG A C 1
ATOM 643 O O . ARG A 1 81 ? 21.046 2.236 -0.475 1.00 71.25 81 ARG A O 1
ATOM 650 N N . GLN A 1 82 ? 21.540 2.729 1.648 1.00 72.88 82 GLN A N 1
ATOM 651 C CA . GLN A 1 82 ? 21.849 4.140 1.394 1.00 72.88 82 GLN A CA 1
ATOM 652 C C . GLN A 1 82 ? 23.092 4.315 0.512 1.00 72.88 82 GLN A C 1
ATOM 654 O O . GLN A 1 82 ? 23.079 5.165 -0.373 1.00 72.88 82 GLN A O 1
ATOM 659 N N . THR A 1 83 ? 24.126 3.487 0.697 1.00 74.94 83 THR A N 1
ATOM 660 C CA . THR A 1 83 ? 25.344 3.567 -0.122 1.00 74.94 83 THR A CA 1
ATOM 661 C C . THR A 1 83 ? 25.060 3.137 -1.557 1.00 74.94 83 THR A C 1
ATOM 663 O O . THR A 1 83 ? 25.513 3.789 -2.493 1.00 74.94 83 THR A O 1
ATOM 666 N N . LEU A 1 84 ? 24.209 2.122 -1.740 1.00 77.06 84 LEU A N 1
ATOM 667 C CA . LEU A 1 84 ? 23.745 1.700 -3.061 1.00 77.06 84 LEU A CA 1
ATOM 668 C C . LEU A 1 84 ? 22.944 2.801 -3.767 1.00 77.06 84 LEU A C 1
ATOM 670 O O . LEU A 1 84 ? 23.175 3.077 -4.941 1.00 77.06 84 LEU A O 1
ATOM 674 N N . ASN A 1 85 ? 22.035 3.466 -3.049 1.00 80.81 85 ASN A N 1
ATOM 675 C CA . ASN A 1 85 ? 21.271 4.587 -3.599 1.00 80.81 85 ASN A CA 1
ATOM 676 C C . ASN A 1 85 ? 22.182 5.741 -4.022 1.00 80.81 85 ASN A C 1
ATOM 678 O O . ASN A 1 85 ? 21.990 6.297 -5.102 1.00 80.81 85 ASN A O 1
ATOM 682 N N . ARG A 1 86 ? 23.196 6.065 -3.212 1.00 79.81 86 ARG A N 1
ATOM 683 C CA . ARG A 1 86 ? 24.179 7.099 -3.548 1.00 79.81 86 ARG A CA 1
ATOM 684 C C . ARG A 1 86 ? 24.986 6.715 -4.791 1.00 79.81 86 ARG A C 1
ATOM 686 O O . ARG A 1 86 ? 25.126 7.535 -5.687 1.00 79.81 86 ARG A O 1
ATOM 693 N N . ALA A 1 87 ? 25.439 5.465 -4.893 1.00 80.56 87 ALA A N 1
ATOM 694 C CA . ALA A 1 87 ? 26.170 4.974 -6.061 1.00 80.56 87 ALA A CA 1
ATOM 695 C C . ALA A 1 87 ? 25.329 5.018 -7.350 1.00 80.56 87 ALA A C 1
ATOM 697 O O . ALA A 1 87 ? 25.799 5.494 -8.382 1.00 80.56 87 ALA A O 1
ATOM 698 N N . MET A 1 88 ? 24.064 4.584 -7.286 1.00 81.69 88 MET A N 1
ATOM 699 C CA . MET A 1 88 ? 23.126 4.682 -8.411 1.00 81.69 88 MET A CA 1
ATOM 700 C C . MET A 1 88 ? 22.896 6.133 -8.831 1.00 81.69 88 MET A C 1
ATOM 702 O O . MET A 1 88 ? 22.872 6.437 -10.020 1.00 81.69 88 MET A O 1
ATOM 706 N N . TRP A 1 89 ? 22.750 7.036 -7.864 1.00 84.50 89 TRP A N 1
ATOM 707 C CA . TRP A 1 89 ? 22.593 8.454 -8.145 1.00 84.50 89 TRP A CA 1
ATOM 708 C C . TRP A 1 89 ? 23.829 9.050 -8.833 1.00 84.50 89 TRP A C 1
ATOM 710 O O . TRP A 1 89 ? 23.673 9.796 -9.797 1.00 84.50 89 TRP A O 1
ATOM 720 N N . THR A 1 90 ? 25.042 8.675 -8.411 1.00 83.38 90 THR A N 1
ATOM 721 C CA . THR A 1 90 ? 26.288 9.131 -9.048 1.00 83.38 90 THR A CA 1
ATOM 722 C C . THR A 1 90 ? 26.374 8.646 -10.493 1.00 83.38 90 THR A C 1
ATOM 724 O O . THR A 1 90 ? 26.656 9.441 -11.387 1.00 83.38 90 THR A O 1
ATOM 727 N N . LEU A 1 91 ? 26.048 7.372 -10.740 1.00 82.62 91 LEU A N 1
ATOM 728 C CA . LEU A 1 91 ? 26.026 6.799 -12.088 1.00 82.62 91 LEU A CA 1
ATOM 729 C C . LEU A 1 91 ? 24.996 7.503 -12.986 1.00 82.62 91 LEU A C 1
ATOM 731 O O . LEU A 1 91 ? 25.282 7.820 -14.138 1.00 82.62 91 LEU A O 1
ATOM 735 N N . LEU A 1 92 ? 23.795 7.770 -12.461 1.00 84.69 92 LEU A N 1
ATOM 736 C CA . LEU A 1 92 ? 22.757 8.502 -13.189 1.00 84.69 92 LEU A CA 1
ATOM 737 C C . LEU A 1 92 ? 23.200 9.932 -13.491 1.00 84.69 92 LEU A C 1
ATOM 739 O O . LEU A 1 92 ? 23.000 10.391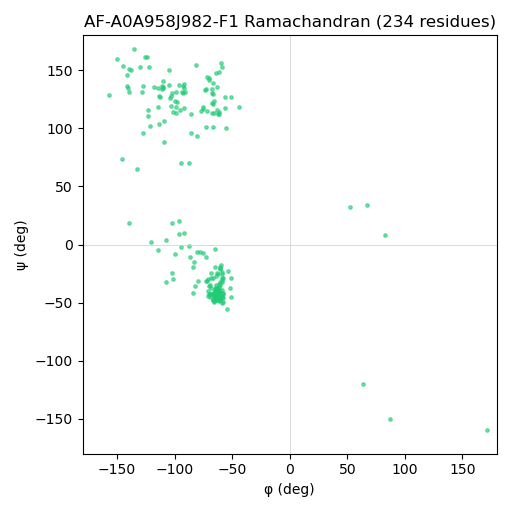 -14.611 1.00 84.69 92 LEU A O 1
ATOM 743 N N . ARG A 1 93 ? 23.850 10.614 -12.540 1.00 84.25 93 ARG A N 1
ATOM 744 C CA . ARG A 1 93 ? 24.390 11.964 -12.741 1.00 84.25 93 ARG A CA 1
ATOM 745 C C . ARG A 1 93 ? 25.416 11.979 -13.871 1.00 84.25 93 ARG A C 1
ATOM 747 O O . ARG A 1 93 ? 25.330 12.843 -14.733 1.00 84.25 93 ARG A O 1
ATOM 754 N N . GLU A 1 94 ? 26.338 11.020 -13.899 1.00 84.00 94 GLU A N 1
ATOM 755 C CA . GLU A 1 94 ? 27.348 10.905 -14.957 1.00 84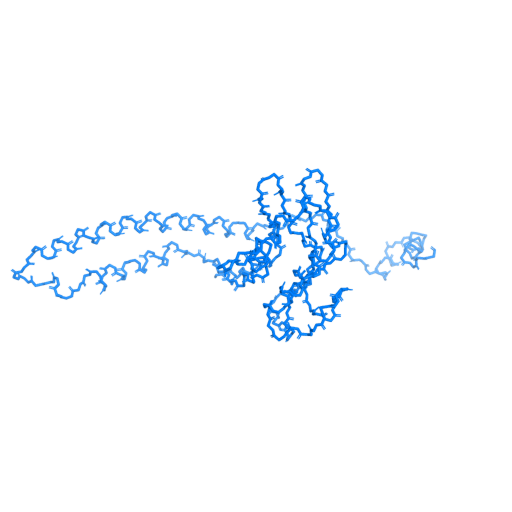.00 94 GLU A CA 1
ATOM 756 C C . GLU A 1 94 ? 26.710 10.626 -16.328 1.00 84.00 94 GLU A C 1
ATOM 758 O O . GLU A 1 94 ? 27.003 11.311 -17.306 1.00 84.00 94 GLU A O 1
ATOM 763 N N . LYS A 1 95 ? 25.787 9.659 -16.407 1.00 82.50 95 LYS A N 1
ATOM 764 C CA . LYS A 1 95 ? 25.153 9.258 -17.674 1.00 82.50 95 LYS A CA 1
ATOM 765 C C . LYS A 1 95 ? 24.159 10.288 -18.213 1.00 82.50 95 LYS A C 1
ATOM 767 O O . LYS A 1 95 ? 24.014 10.398 -19.425 1.00 82.50 95 LYS A O 1
ATOM 772 N N . MET A 1 96 ? 23.490 11.038 -17.338 1.00 82.50 96 MET A N 1
ATOM 773 C CA . MET A 1 96 ? 22.484 12.045 -17.705 1.00 82.50 96 MET A CA 1
ATOM 774 C C . MET A 1 96 ? 23.075 13.464 -17.807 1.00 82.50 96 MET A C 1
ATOM 776 O O . MET A 1 96 ? 22.356 14.383 -18.192 1.00 82.50 96 MET A O 1
ATOM 780 N N . ALA A 1 97 ? 24.374 13.655 -17.526 1.00 79.81 97 ALA A N 1
ATOM 781 C CA . ALA A 1 97 ? 25.054 14.956 -17.597 1.00 79.81 97 ALA A CA 1
ATOM 782 C C . ALA A 1 97 ? 24.987 15.610 -18.988 1.00 79.81 97 ALA A C 1
ATOM 784 O O . ALA A 1 97 ? 24.980 16.833 -19.096 1.00 79.81 97 ALA A O 1
ATOM 785 N N . ALA A 1 98 ? 24.905 14.804 -20.051 1.00 76.44 98 ALA A N 1
ATOM 786 C CA . ALA A 1 98 ? 24.819 15.286 -21.428 1.00 76.44 98 ALA A CA 1
ATOM 787 C C . ALA A 1 98 ? 23.453 15.908 -21.791 1.00 76.44 98 ALA A C 1
ATOM 789 O O . ALA A 1 98 ? 23.323 16.502 -22.859 1.00 76.44 98 ALA A O 1
ATOM 790 N N . GLN A 1 99 ? 22.425 15.773 -20.940 1.00 81.00 99 GLN A N 1
ATOM 791 C CA . GLN A 1 99 ? 21.068 16.248 -21.221 1.00 81.00 99 GLN A CA 1
ATOM 792 C C . GLN A 1 99 ? 20.675 17.399 -20.276 1.00 81.00 99 GLN A C 1
ATOM 794 O O . GLN A 1 99 ? 20.309 17.156 -19.123 1.00 81.00 99 GLN A O 1
ATOM 799 N N . PRO A 1 100 ? 20.672 18.663 -20.745 1.00 76.62 100 PRO A N 1
ATOM 800 C CA . PRO A 1 100 ? 20.404 19.823 -19.889 1.00 76.62 100 PRO A CA 1
ATOM 801 C C . PRO A 1 100 ? 18.983 19.829 -19.305 1.00 76.62 100 PRO A C 1
ATOM 803 O O . PRO A 1 100 ? 18.777 20.333 -18.203 1.00 76.62 100 PRO A O 1
ATOM 806 N N . ALA A 1 101 ? 18.016 19.200 -19.985 1.00 77.94 101 ALA A N 1
ATOM 807 C CA . ALA A 1 101 ? 16.642 19.041 -19.502 1.00 77.94 101 ALA A CA 1
ATOM 808 C C . ALA A 1 101 ? 16.541 18.244 -18.182 1.00 77.94 101 ALA A C 1
ATOM 810 O O . ALA A 1 101 ? 15.546 18.358 -17.470 1.00 77.94 101 ALA A O 1
ATOM 811 N N . LEU A 1 102 ? 17.569 17.457 -17.841 1.00 79.31 102 LEU A N 1
ATOM 812 C CA . LEU A 1 102 ? 17.599 16.571 -16.673 1.00 79.31 102 LEU A CA 1
ATOM 813 C C . LEU A 1 102 ? 18.366 17.155 -15.486 1.00 79.31 102 LEU A C 1
ATOM 815 O O . LEU A 1 102 ? 18.289 16.613 -14.384 1.00 79.31 102 LEU A O 1
ATOM 819 N N . ALA A 1 103 ? 19.047 18.288 -15.674 1.00 79.25 103 ALA A N 1
ATOM 820 C CA . ALA A 1 103 ? 19.778 18.986 -14.618 1.00 79.25 103 ALA A CA 1
ATOM 821 C C . ALA A 1 103 ? 18.940 19.272 -13.348 1.00 79.25 103 ALA A C 1
ATOM 823 O O . ALA A 1 103 ? 19.479 19.104 -12.249 1.00 79.25 103 ALA A O 1
ATOM 824 N N . PRO A 1 104 ? 17.633 19.616 -13.434 1.00 82.19 104 PRO A N 1
ATOM 825 C CA . PRO A 1 104 ? 16.796 19.834 -12.251 1.00 82.19 104 PRO A CA 1
ATOM 826 C C . PRO A 1 104 ? 16.692 18.620 -11.312 1.00 82.19 104 PRO A C 1
ATOM 828 O O . PRO A 1 104 ? 16.491 18.789 -10.112 1.00 82.19 104 PRO A O 1
ATOM 831 N N . LEU A 1 105 ? 16.874 17.393 -11.819 1.00 78.62 105 LEU A N 1
ATOM 832 C CA . LEU A 1 105 ? 16.802 16.167 -11.013 1.00 78.62 105 LEU A CA 1
ATOM 833 C C . LEU A 1 105 ? 17.957 16.031 -10.012 1.00 78.62 105 LEU A C 1
ATOM 835 O O . LEU A 1 105 ? 17.813 15.343 -8.999 1.00 78.62 105 LEU A O 1
ATOM 839 N N . PHE A 1 106 ? 19.084 16.686 -10.294 1.00 81.75 106 PHE A N 1
ATOM 840 C CA . PHE A 1 106 ? 20.335 16.555 -9.547 1.00 81.75 106 PHE A CA 1
ATOM 841 C C . PHE A 1 106 ? 20.671 17.777 -8.690 1.00 81.75 106 PHE A C 1
ATOM 843 O O . PHE A 1 106 ? 21.746 17.798 -8.085 1.00 81.75 106 PHE A O 1
ATOM 850 N N . GLN A 1 107 ? 19.782 18.776 -8.636 1.00 78.94 107 GLN A N 1
ATOM 851 C CA . GLN A 1 107 ? 19.966 19.970 -7.813 1.00 78.94 107 GLN A CA 1
ATOM 852 C C . GLN A 1 107 ? 19.945 19.586 -6.330 1.00 78.94 107 GLN A C 1
ATOM 854 O O . GLN A 1 107 ? 18.926 19.146 -5.801 1.00 78.94 107 GLN A O 1
ATOM 859 N N . GLU A 1 108 ? 21.090 19.730 -5.667 1.00 72.31 108 GLU A N 1
ATOM 860 C CA . GLU A 1 108 ? 21.234 19.549 -4.223 1.00 72.31 108 GLU A CA 1
ATOM 861 C C . GLU A 1 108 ? 21.052 20.910 -3.529 1.00 72.31 108 GLU A C 1
ATOM 863 O O . GLU A 1 108 ? 21.581 21.927 -3.978 1.00 72.31 108 GLU A O 1
ATOM 868 N N . SER A 1 109 ? 20.304 20.938 -2.424 1.00 68.00 109 SER A N 1
ATOM 869 C CA . SER A 1 109 ? 20.227 22.097 -1.527 1.00 68.00 109 SER A CA 1
ATOM 870 C C . SER A 1 109 ? 21.030 21.799 -0.263 1.00 68.00 109 SER A C 1
ATOM 872 O O . SER A 1 109 ? 21.068 20.654 0.178 1.00 68.00 109 SER A O 1
ATOM 874 N N . GLN A 1 110 ? 21.611 22.816 0.387 1.00 59.16 110 GLN A N 1
ATOM 875 C CA . GLN A 1 110 ? 22.389 22.635 1.628 1.00 59.16 110 GLN A CA 1
ATOM 876 C C . GLN A 1 110 ? 21.629 21.889 2.743 1.00 59.16 110 GLN A C 1
ATOM 878 O O . GLN A 1 110 ? 22.257 21.326 3.635 1.00 59.16 110 GLN A O 1
ATOM 883 N N . LYS A 1 111 ? 20.288 21.885 2.713 1.00 63.94 111 LYS A N 1
ATOM 884 C CA . LYS A 1 111 ? 19.435 21.241 3.728 1.00 63.94 111 LYS A CA 1
ATOM 885 C C . LYS A 1 111 ? 18.606 20.061 3.214 1.00 63.94 111 LYS A C 1
ATOM 887 O O . LYS A 1 111 ? 17.902 19.453 4.013 1.00 63.94 111 LYS A O 1
ATOM 892 N N . SER A 1 112 ? 18.630 19.758 1.913 1.00 69.12 112 SER A N 1
ATOM 893 C CA . SER A 1 112 ? 17.736 18.749 1.324 1.00 69.12 112 SER A CA 1
ATOM 894 C C . SER A 1 112 ? 18.443 17.910 0.257 1.00 69.12 112 SER A C 1
ATOM 896 O O . SER A 1 112 ? 19.124 18.488 -0.594 1.00 69.12 112 SER A O 1
ATOM 898 N N . PRO A 1 113 ? 18.253 16.574 0.257 1.00 77.31 113 PRO A N 1
ATOM 899 C CA . PRO A 1 113 ? 18.752 15.717 -0.814 1.00 77.31 113 PRO A CA 1
ATOM 900 C C . PRO A 1 113 ? 18.144 16.132 -2.156 1.00 77.31 113 PRO A C 1
ATOM 902 O O . PRO A 1 113 ? 17.057 16.717 -2.201 1.00 77.31 113 PRO A O 1
ATOM 905 N N . SER A 1 114 ? 18.829 15.806 -3.252 1.00 83.88 114 SER A N 1
ATOM 906 C CA . SER A 1 114 ? 18.296 16.092 -4.589 1.00 83.88 114 SER A CA 1
ATOM 907 C C . SER A 1 114 ? 16.942 15.397 -4.815 1.00 83.88 114 SER A C 1
ATOM 909 O O . SER A 1 114 ? 16.698 14.333 -4.227 1.00 83.88 114 SER A O 1
ATOM 911 N N . PRO A 1 115 ? 16.060 15.937 -5.684 1.00 84.12 115 PRO A N 1
ATOM 912 C CA . PRO A 1 115 ? 14.776 15.306 -5.986 1.00 84.12 115 PRO A CA 1
ATOM 913 C C . PRO A 1 115 ? 14.935 13.829 -6.365 1.00 84.12 115 PRO A C 1
ATOM 915 O O . PRO A 1 115 ? 14.247 12.964 -5.819 1.00 84.12 115 PRO A O 1
ATOM 918 N N . LEU A 1 116 ? 15.906 13.512 -7.228 1.00 85.31 116 LEU A N 1
ATOM 919 C CA . LEU A 1 116 ? 16.170 12.138 -7.644 1.00 85.31 116 LEU A CA 1
ATOM 920 C C . LEU A 1 116 ? 16.599 11.240 -6.479 1.00 85.31 116 LEU A C 1
ATOM 922 O O . LEU A 1 116 ? 16.119 10.115 -6.373 1.00 85.31 116 LEU A O 1
ATOM 926 N N . GLU A 1 117 ? 17.467 11.722 -5.592 1.00 84.50 117 GLU A N 1
ATOM 927 C CA . GLU A 1 117 ? 17.946 10.960 -4.434 1.00 84.50 117 GLU A CA 1
ATOM 928 C C . GLU A 1 117 ? 16.818 10.662 -3.437 1.00 84.50 117 GLU A C 1
ATOM 930 O O . GLU A 1 117 ? 16.664 9.520 -2.993 1.00 84.50 117 GLU A O 1
ATOM 935 N N . ALA A 1 118 ? 15.968 11.651 -3.145 1.00 85.00 118 ALA A N 1
ATOM 936 C CA . ALA A 1 118 ? 14.785 11.466 -2.307 1.00 85.00 118 ALA A CA 1
ATOM 937 C C . ALA A 1 118 ? 13.813 10.439 -2.910 1.00 85.00 118 ALA A C 1
ATOM 939 O O . ALA A 1 118 ? 13.338 9.527 -2.220 1.00 85.00 118 ALA A O 1
ATOM 940 N N . HIS A 1 119 ? 13.534 10.547 -4.212 1.00 85.69 119 HIS A N 1
ATOM 941 C CA . HIS A 1 119 ? 12.640 9.621 -4.898 1.00 85.69 119 HIS A CA 1
ATOM 942 C C . HIS A 1 119 ? 13.246 8.213 -5.027 1.00 85.69 119 HIS A C 1
ATOM 944 O O . HIS A 1 119 ? 12.514 7.236 -4.865 1.00 85.69 119 HIS A O 1
ATOM 950 N N . LEU A 1 120 ? 14.561 8.082 -5.218 1.00 84.12 120 LEU A N 1
ATOM 951 C CA . LEU A 1 120 ? 15.274 6.802 -5.232 1.00 84.12 120 LEU A CA 1
ATOM 952 C C . LEU A 1 120 ? 15.247 6.131 -3.853 1.00 84.12 120 LEU A C 1
ATOM 954 O O . LEU A 1 120 ? 14.975 4.933 -3.745 1.00 84.12 120 LEU A O 1
ATOM 958 N N . ALA A 1 121 ? 15.435 6.898 -2.776 1.00 82.88 121 ALA A N 1
ATOM 959 C CA . ALA A 1 121 ? 15.289 6.399 -1.411 1.00 82.88 121 ALA A CA 1
ATOM 960 C C . ALA A 1 121 ? 13.863 5.904 -1.124 1.00 82.88 121 ALA A C 1
ATOM 962 O O . ALA A 1 121 ? 13.690 4.881 -0.459 1.00 82.88 121 ALA A O 1
ATOM 963 N N . LYS A 1 122 ? 12.843 6.591 -1.653 1.00 81.75 122 LYS A N 1
ATOM 964 C CA . LYS A 1 122 ? 11.434 6.189 -1.534 1.00 81.75 122 LYS A CA 1
ATOM 965 C C . LYS A 1 122 ? 11.108 4.946 -2.365 1.00 81.75 122 LYS A C 1
ATOM 967 O O . LYS A 1 122 ? 10.387 4.083 -1.875 1.00 81.75 122 LYS A O 1
ATOM 972 N N . PHE A 1 123 ? 11.650 4.838 -3.576 1.00 79.12 123 PHE A N 1
ATOM 973 C CA . PHE A 1 123 ? 11.441 3.702 -4.478 1.00 79.12 123 PHE A CA 1
ATOM 974 C C . PHE A 1 123 ? 12.112 2.421 -3.981 1.00 79.12 123 PHE A C 1
ATOM 976 O O . PHE A 1 123 ? 11.492 1.366 -3.927 1.00 79.12 123 PHE A O 1
ATOM 983 N N . THR A 1 124 ? 13.361 2.524 -3.529 1.00 76.38 124 THR A N 1
ATOM 984 C CA . THR A 1 124 ? 14.119 1.391 -2.972 1.00 76.38 124 THR A CA 1
ATOM 985 C C . THR A 1 124 ? 13.671 1.009 -1.559 1.00 76.38 124 THR A C 1
ATOM 987 O O . THR A 1 124 ? 14.107 -0.012 -1.010 1.00 76.38 124 THR A O 1
ATOM 990 N N . ARG A 1 125 ? 12.785 1.803 -0.935 1.00 73.88 125 ARG A N 1
ATOM 991 C CA . ARG A 1 125 ? 12.188 1.478 0.360 1.00 73.88 125 ARG A CA 1
ATOM 992 C C . ARG A 1 125 ? 11.275 0.263 0.230 1.00 73.88 125 ARG A C 1
ATOM 994 O O . ARG A 1 125 ? 10.122 0.394 -0.157 1.00 73.88 125 ARG A O 1
ATOM 1001 N N . ARG A 1 126 ? 11.785 -0.909 0.640 1.00 60.53 126 ARG A N 1
ATOM 1002 C CA . ARG A 1 126 ? 10.984 -2.126 0.851 1.00 60.53 126 ARG A CA 1
ATOM 1003 C C . ARG A 1 126 ? 9.694 -1.775 1.597 1.00 60.53 126 ARG A C 1
ATOM 1005 O O . ARG A 1 126 ? 9.745 -1.306 2.734 1.00 60.53 126 ARG A O 1
ATOM 1012 N N . ARG A 1 127 ? 8.554 -2.031 0.958 1.00 53.56 127 ARG A N 1
ATOM 1013 C CA . ARG A 1 127 ? 7.261 -2.195 1.627 1.00 53.56 127 ARG A CA 1
ATOM 1014 C C . ARG A 1 127 ? 7.050 -3.683 1.865 1.00 53.56 127 ARG A C 1
ATOM 1016 O O . ARG A 1 127 ? 6.233 -4.316 1.215 1.00 53.56 127 ARG A O 1
ATOM 1023 N N . ASN A 1 128 ? 7.824 -4.251 2.779 1.00 52.16 128 ASN A N 1
ATOM 1024 C CA . ASN A 1 128 ? 7.604 -5.606 3.268 1.00 52.16 128 ASN A CA 1
ATOM 1025 C C . ASN A 1 128 ? 6.624 -5.544 4.444 1.00 52.16 128 ASN A C 1
ATOM 1027 O O . ASN A 1 128 ? 7.007 -5.707 5.599 1.00 52.16 128 ASN A O 1
ATOM 1031 N N . ARG A 1 129 ? 5.359 -5.230 4.159 1.00 52.72 129 ARG A N 1
ATOM 1032 C CA . ARG A 1 129 ? 4.294 -5.504 5.122 1.00 52.72 129 ARG A CA 1
ATOM 1033 C C . ARG A 1 129 ? 3.560 -6.736 4.639 1.00 52.72 129 ARG A C 1
ATOM 1035 O O . ARG A 1 129 ? 3.034 -6.757 3.528 1.00 52.72 129 ARG A O 1
ATOM 1042 N N . ASP A 1 130 ? 3.591 -7.754 5.479 1.00 58.12 130 ASP A N 1
ATOM 1043 C CA . ASP A 1 130 ? 2.668 -8.865 5.375 1.00 58.12 130 ASP A CA 1
ATOM 1044 C C . ASP A 1 130 ? 1.274 -8.322 5.686 1.00 58.12 130 ASP A C 1
ATOM 1046 O O . ASP A 1 130 ? 1.089 -7.601 6.672 1.00 58.12 130 ASP A O 1
ATOM 1050 N N . PHE A 1 131 ? 0.312 -8.614 4.816 1.00 66.00 131 PHE A N 1
ATOM 1051 C CA . PHE A 1 131 ? -1.082 -8.282 5.063 1.00 66.00 131 PHE A CA 1
ATOM 1052 C C . PHE A 1 131 ? -1.840 -9.580 5.307 1.00 66.00 131 PHE A C 1
ATOM 1054 O O . PHE A 1 131 ? -1.661 -10.581 4.609 1.00 66.00 131 PHE A O 1
ATOM 1061 N N . PHE A 1 132 ? -2.676 -9.563 6.334 1.00 68.69 132 PHE A N 1
ATOM 1062 C CA . PHE A 1 132 ? -3.577 -10.657 6.645 1.00 68.69 132 PHE A CA 1
ATOM 1063 C C . PHE A 1 132 ? -4.962 -10.223 6.210 1.00 68.69 132 PHE A C 1
ATOM 1065 O O . PHE A 1 132 ? -5.401 -9.162 6.640 1.00 68.69 132 PHE A O 1
ATOM 1072 N N . ILE A 1 133 ? -5.625 -11.039 5.388 1.00 78.44 133 ILE A N 1
ATOM 1073 C CA . ILE A 1 133 ? -7.057 -10.877 5.169 1.00 78.44 133 ILE A CA 1
ATOM 1074 C C . ILE A 1 133 ? -7.774 -11.646 6.283 1.00 78.44 133 ILE A C 1
ATOM 1076 O O . ILE A 1 133 ? -7.685 -12.884 6.382 1.00 78.44 133 ILE A O 1
ATOM 1080 N N . HIS A 1 134 ? -8.443 -10.919 7.165 1.00 83.31 134 HIS A N 1
ATOM 1081 C CA . HIS A 1 134 ? -9.242 -11.477 8.237 1.00 83.31 134 HIS A CA 1
ATOM 1082 C C . HIS A 1 134 ? -10.505 -12.138 7.673 1.00 83.31 134 HIS A C 1
ATOM 1084 O O . HIS A 1 134 ? -11.116 -11.643 6.734 1.00 83.31 134 HIS A O 1
ATOM 1090 N N . LYS A 1 135 ? -10.903 -13.281 8.250 1.00 83.31 135 LYS A N 1
ATOM 1091 C CA . LYS A 1 135 ? -12.122 -13.995 7.818 1.00 83.31 135 LYS A CA 1
ATOM 1092 C C . LYS A 1 135 ? -13.404 -13.278 8.258 1.00 83.31 135 LYS A C 1
ATOM 1094 O O . LYS A 1 135 ? -14.420 -13.394 7.593 1.00 83.31 135 LYS A O 1
ATOM 1099 N N . ASP A 1 136 ? -13.342 -12.593 9.397 1.00 89.31 136 ASP A N 1
ATOM 1100 C CA . ASP A 1 136 ? -14.444 -11.819 9.977 1.00 89.31 136 ASP A CA 1
ATOM 1101 C C . ASP A 1 136 ? -13.892 -10.573 10.687 1.00 89.31 136 ASP A C 1
ATOM 1103 O O . ASP A 1 136 ? -13.685 -10.560 11.901 1.00 89.31 136 ASP A O 1
ATOM 1107 N N . LEU A 1 137 ? -13.446 -9.573 9.916 1.00 91.31 137 LEU A N 1
ATOM 1108 C CA . LEU A 1 137 ? -12.856 -8.350 10.485 1.00 91.31 137 LEU A CA 1
ATOM 1109 C C . LEU A 1 137 ? -13.880 -7.563 11.312 1.00 91.31 137 LEU A C 1
ATOM 1111 O O . LEU A 1 137 ? -13.533 -6.948 12.319 1.00 91.31 137 LEU A O 1
ATOM 1115 N N . GLN A 1 138 ? -15.141 -7.589 10.874 1.00 93.06 138 GLN 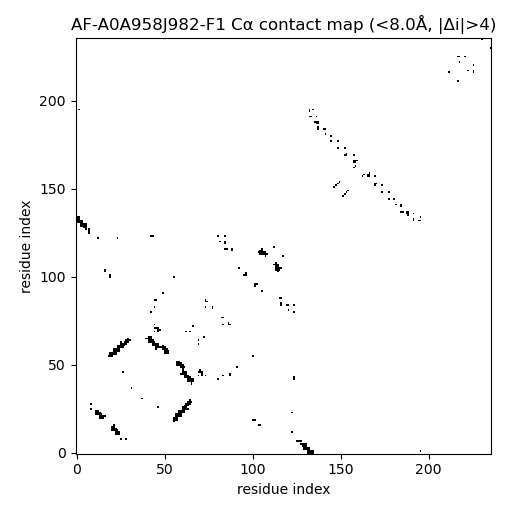A N 1
ATOM 1116 C CA . GLN A 1 138 ? -16.218 -6.842 11.504 1.00 93.06 138 GLN A CA 1
ATOM 1117 C C . GLN A 1 138 ? -16.505 -7.355 12.912 1.00 93.06 138 GLN A C 1
ATOM 1119 O O . GLN A 1 138 ? -16.572 -6.540 13.833 1.00 93.06 138 GLN A O 1
ATOM 1124 N N . GLY A 1 139 ? -16.658 -8.673 13.080 1.00 93.31 139 GLY A N 1
ATOM 1125 C CA . GLY A 1 139 ? -16.885 -9.290 14.385 1.00 93.31 139 GLY A CA 1
ATOM 1126 C C . GLY A 1 139 ? -15.749 -8.974 15.350 1.00 93.31 139 GLY A C 1
ATOM 1127 O O . GLY A 1 139 ? -15.991 -8.412 16.416 1.00 93.31 139 GLY A O 1
ATOM 1128 N N . PHE A 1 140 ? -14.509 -9.205 14.910 1.00 94.00 140 PHE A N 1
ATOM 1129 C CA . PHE A 1 140 ? -13.308 -8.945 15.703 1.00 94.00 140 PHE A CA 1
ATOM 1130 C C . PHE A 1 140 ? -13.231 -7.497 16.215 1.00 94.00 140 PHE A C 1
ATOM 1132 O O . PHE A 1 140 ? -13.163 -7.266 17.419 1.00 94.00 140 PHE A O 1
ATOM 1139 N N . LEU A 1 141 ? -13.307 -6.503 15.322 1.00 94.69 141 LEU A N 1
ATOM 1140 C CA . LEU A 1 141 ? -13.202 -5.099 15.732 1.00 94.69 141 LEU A CA 1
ATOM 1141 C C . LEU A 1 141 ? -14.405 -4.635 16.559 1.00 94.69 141 LEU A C 1
ATOM 1143 O O . LEU A 1 141 ? -14.268 -3.744 17.393 1.00 94.69 141 LEU A O 1
ATOM 1147 N N . SER A 1 142 ? -15.584 -5.222 16.342 1.00 94.44 142 SER A N 1
ATOM 1148 C CA . SER A 1 142 ? -16.774 -4.904 17.137 1.00 94.44 142 SER A CA 1
ATOM 1149 C C . SER A 1 142 ? -16.660 -5.428 18.567 1.00 94.44 142 SER A C 1
ATOM 1151 O O . SER A 1 142 ? -17.150 -4.781 19.492 1.00 94.44 142 SER A O 1
ATOM 1153 N N . GLU A 1 143 ? -16.040 -6.591 18.767 1.00 94.88 143 GLU A N 1
ATOM 1154 C CA . GLU A 1 143 ? -15.752 -7.128 20.100 1.00 94.88 143 GLU A CA 1
ATOM 1155 C C . GLU A 1 143 ? -14.659 -6.326 20.807 1.00 94.88 143 GLU A C 1
ATOM 1157 O O . GLU A 1 143 ? -14.859 -5.930 21.955 1.00 94.88 143 GLU A O 1
ATOM 1162 N N . GLU A 1 144 ? -13.580 -5.978 20.102 1.00 94.38 144 GLU A N 1
ATOM 1163 C CA . GLU A 1 144 ? -12.525 -5.106 20.634 1.00 94.38 144 GLU A CA 1
ATOM 1164 C C . GLU A 1 144 ? -13.060 -3.720 21.010 1.00 94.38 144 GLU A C 1
ATOM 1166 O O . GLU A 1 144 ? -12.765 -3.204 22.086 1.00 94.38 144 GLU A O 1
ATOM 1171 N N . LEU A 1 145 ? -13.937 -3.132 20.189 1.00 94.44 145 LEU A N 1
ATOM 1172 C CA . LEU A 1 145 ? -14.589 -1.865 20.521 1.00 94.44 145 LEU A CA 1
ATOM 1173 C C . LEU A 1 145 ? -15.448 -1.988 21.787 1.00 94.44 145 LEU A C 1
ATOM 1175 O O . LEU A 1 145 ? -15.434 -1.093 22.629 1.00 94.44 145 LEU A O 1
ATOM 1179 N N . LYS A 1 146 ? -16.188 -3.091 21.956 1.00 92.19 146 LYS A N 1
ATOM 1180 C CA . LYS A 1 146 ? -16.963 -3.331 23.185 1.00 92.19 146 LYS A CA 1
ATOM 1181 C C . LYS A 1 146 ? -16.057 -3.464 24.408 1.00 92.19 146 LYS A C 1
ATOM 1183 O O . LYS A 1 146 ? -16.437 -2.983 25.471 1.00 92.19 146 LYS A O 1
ATOM 1188 N N . PHE A 1 147 ? -14.909 -4.124 24.272 1.00 92.00 147 PHE A N 1
ATOM 1189 C CA . PHE A 1 147 ? -13.924 -4.251 25.346 1.00 92.00 147 PHE A CA 1
ATOM 1190 C C . PHE A 1 147 ? -13.328 -2.887 25.709 1.00 92.00 147 PHE A C 1
ATOM 1192 O O . PHE A 1 147 ? -13.328 -2.512 26.878 1.00 92.00 147 PHE A O 1
ATOM 1199 N N . TYR A 1 148 ? -12.921 -2.109 24.705 1.00 91.25 148 TYR A N 1
ATOM 1200 C CA . TYR A 1 148 ? -12.376 -0.764 24.876 1.00 91.25 148 TYR A CA 1
ATOM 1201 C C . TYR A 1 148 ? -13.356 0.166 25.600 1.00 91.25 148 TYR A C 1
ATOM 1203 O O . TYR A 1 148 ? -13.011 0.777 26.607 1.00 91.25 148 TYR A O 1
ATOM 1211 N N . LEU A 1 149 ? -14.614 0.215 25.148 1.00 89.44 149 LEU A N 1
ATOM 1212 C CA . LEU A 1 149 ? -15.638 1.054 25.777 1.00 89.44 149 LEU A CA 1
ATOM 1213 C C . LEU A 1 149 ? -15.886 0.685 27.245 1.00 89.44 149 LEU A C 1
ATOM 1215 O O . LEU A 1 149 ? -16.227 1.559 28.031 1.00 89.44 149 LEU A O 1
ATOM 1219 N N . LYS A 1 150 ? -15.737 -0.593 27.612 1.00 85.31 150 LYS A N 1
ATOM 1220 C CA . LYS A 1 150 ? -15.964 -1.070 28.981 1.00 85.31 150 LYS A CA 1
ATOM 1221 C C . LYS A 1 150 ? -14.780 -0.858 29.916 1.00 85.31 150 LYS A C 1
ATOM 1223 O O . LYS A 1 150 ? -15.021 -0.642 31.092 1.00 85.31 150 LYS A O 1
ATOM 1228 N N . ASN A 1 151 ? -13.554 -0.987 29.415 1.00 84.38 151 ASN A N 1
ATOM 1229 C CA . ASN A 1 151 ? -12.364 -1.048 30.267 1.00 84.38 151 ASN A CA 1
ATOM 1230 C C . ASN A 1 151 ? -11.513 0.219 30.224 1.00 84.38 151 ASN A C 1
ATOM 1232 O O . ASN A 1 151 ? -10.877 0.541 31.217 1.00 84.38 151 ASN A O 1
ATOM 1236 N N . GLU A 1 152 ? -11.468 0.906 29.082 1.00 81.44 152 GLU A N 1
ATOM 1237 C CA . GLU A 1 152 ? -10.623 2.094 28.892 1.00 81.44 152 GLU A CA 1
ATOM 1238 C C . GLU A 1 152 ? -11.423 3.394 28.998 1.00 81.44 152 GLU A C 1
ATOM 1240 O O . GLU A 1 152 ? -10.879 4.420 29.388 1.00 81.44 152 GLU A O 1
ATOM 1245 N N . LEU A 1 153 ? -12.710 3.374 28.631 1.00 78.06 153 LEU A N 1
ATOM 1246 C CA . LEU A 1 153 ? -13.547 4.580 28.617 1.00 78.06 153 LEU A CA 1
ATOM 1247 C C . LEU A 1 153 ? -14.495 4.696 29.818 1.00 78.06 153 LEU A C 1
ATOM 1249 O O . LEU A 1 153 ? -14.935 5.791 30.141 1.00 78.06 153 LEU A O 1
ATOM 1253 N N . LEU A 1 154 ? -14.839 3.572 30.441 1.00 77.00 154 LEU A N 1
ATOM 1254 C CA . LEU A 1 154 ? -15.606 3.522 31.682 1.00 77.00 154 LEU A CA 1
ATOM 1255 C C . LEU A 1 154 ? -14.651 3.068 32.784 1.00 77.00 154 LEU A C 1
ATOM 1257 O O . LEU A 1 154 ? -14.513 1.869 33.023 1.00 77.00 154 LEU A O 1
ATOM 1261 N N . ASP A 1 155 ? -13.965 4.016 33.420 1.00 72.56 155 ASP A N 1
ATOM 1262 C CA . ASP A 1 155 ? -13.142 3.702 34.588 1.00 72.56 155 ASP A CA 1
ATOM 1263 C C . ASP A 1 155 ? -14.031 3.627 35.843 1.00 72.56 155 ASP A C 1
ATOM 1265 O O . ASP A 1 155 ? -15.088 4.248 35.954 1.00 72.56 155 ASP A O 1
ATOM 1269 N N . SER A 1 156 ? -13.573 2.872 36.832 1.00 66.81 156 SER A N 1
ATOM 1270 C CA . SER A 1 156 ? -14.117 2.821 38.186 1.00 66.81 156 SER A CA 1
ATOM 1271 C C . SER A 1 156 ? -14.289 4.200 38.840 1.00 66.81 156 SER A C 1
ATOM 1273 O O . SER A 1 156 ? -15.201 4.370 39.648 1.00 66.81 156 SER A O 1
ATOM 1275 N N . ALA A 1 157 ? -13.465 5.186 38.470 1.00 67.50 157 ALA A N 1
ATOM 1276 C CA . ALA A 1 157 ? -13.567 6.566 38.945 1.00 67.50 157 ALA A CA 1
ATOM 1277 C C . ALA A 1 157 ? -14.843 7.286 38.465 1.00 67.50 157 ALA A C 1
ATOM 1279 O O . ALA A 1 157 ? -15.367 8.137 39.182 1.00 67.50 157 ALA A O 1
ATOM 1280 N N . ASP A 1 158 ? -15.382 6.912 37.300 1.00 69.12 158 ASP A N 1
ATOM 1281 C CA . ASP A 1 158 ? -16.608 7.498 36.740 1.00 69.12 158 ASP A CA 1
ATOM 1282 C C . ASP A 1 158 ? -17.887 6.903 37.359 1.00 69.12 158 ASP A C 1
ATOM 1284 O O . ASP A 1 158 ? -18.992 7.373 37.089 1.00 69.12 158 ASP A O 1
ATOM 1288 N N . LEU A 1 159 ? -17.754 5.868 38.199 1.00 71.12 159 LEU A N 1
ATOM 1289 C CA . LEU A 1 159 ? -18.858 5.207 38.906 1.00 71.12 159 LEU A CA 1
ATOM 1290 C C . LEU A 1 159 ? -19.132 5.805 40.298 1.00 71.12 159 LEU A C 1
ATOM 1292 O O . LEU A 1 159 ? -19.903 5.219 41.060 1.00 71.12 159 LEU A O 1
ATOM 1296 N N . ASP A 1 160 ? -18.516 6.943 40.642 1.00 75.88 160 ASP A N 1
ATOM 1297 C CA . ASP A 1 160 ? -18.730 7.618 41.925 1.00 75.88 160 ASP A CA 1
ATOM 1298 C C . ASP A 1 160 ? -20.198 8.082 42.074 1.00 75.88 160 ASP A C 1
ATOM 1300 O O . ASP A 1 160 ? -20.648 8.969 41.339 1.00 75.88 160 ASP A O 1
ATOM 1304 N N . PRO A 1 161 ? -20.961 7.544 43.049 1.00 73.81 161 PRO A N 1
ATOM 1305 C CA . PRO A 1 161 ? -22.344 7.949 43.297 1.00 73.81 161 PRO A CA 1
ATOM 1306 C C . PRO A 1 161 ? -22.499 9.428 43.673 1.00 73.81 161 PRO A C 1
ATOM 1308 O O . PRO A 1 161 ? -23.605 9.963 43.584 1.00 73.81 161 PRO A O 1
ATOM 1311 N N . HIS A 1 162 ? -21.424 10.079 44.125 1.00 77.38 162 HIS A N 1
ATOM 1312 C CA . HIS A 1 162 ? -21.438 11.480 44.536 1.00 77.38 162 HIS A CA 1
ATOM 1313 C C . HIS A 1 162 ? -21.299 12.471 43.370 1.00 77.38 162 HIS A C 1
ATOM 1315 O O . HIS A 1 162 ? -21.626 13.640 43.563 1.00 77.38 162 HIS A O 1
ATOM 1321 N N . HIS A 1 163 ? -20.883 12.012 42.182 1.00 77.19 163 HIS A N 1
ATOM 1322 C CA . HIS A 1 163 ? -20.630 12.849 40.999 1.00 77.19 163 HIS A CA 1
ATOM 1323 C C . HIS A 1 163 ? -21.288 12.254 39.733 1.00 77.19 163 HIS A C 1
ATOM 1325 O O . HIS A 1 163 ? -20.600 11.835 38.795 1.00 77.19 163 HIS A O 1
ATOM 1331 N N . PRO A 1 164 ? -22.634 12.184 39.672 1.00 78.81 164 PRO A N 1
ATOM 1332 C CA . PRO A 1 164 ? -23.366 11.572 38.555 1.00 78.81 164 PRO A CA 1
ATOM 1333 C C . PRO A 1 164 ? -23.119 12.250 37.195 1.00 78.81 164 PRO A C 1
ATOM 1335 O O . PRO A 1 164 ? -23.329 11.641 36.143 1.00 78.81 164 PRO A O 1
ATOM 1338 N N . GLU A 1 165 ? -22.665 13.502 37.190 1.00 83.19 165 GLU A N 1
ATOM 1339 C CA . GLU A 1 165 ? -22.254 14.242 36.000 1.00 83.19 165 GLU A CA 1
ATOM 1340 C C . GLU A 1 165 ? -21.074 13.592 35.263 1.00 83.19 165 GLU A C 1
ATOM 1342 O O . GLU A 1 165 ? -21.044 13.623 34.031 1.00 83.19 165 GLU A O 1
ATOM 1347 N N . HIS A 1 166 ? -20.144 12.954 35.982 1.00 80.81 166 HIS A N 1
ATOM 1348 C CA . HIS A 1 166 ? -19.009 12.257 35.374 1.00 80.81 166 HIS A CA 1
ATOM 1349 C C . HIS A 1 166 ? -19.474 11.006 34.627 1.00 80.81 166 HIS A C 1
ATOM 1351 O O . HIS A 1 166 ? -19.110 10.807 33.467 1.00 80.81 166 HIS A O 1
ATOM 1357 N N . LEU A 1 167 ? -20.393 10.241 35.222 1.00 82.56 167 LEU A N 1
ATOM 1358 C CA . LEU A 1 167 ? -21.015 9.091 34.567 1.00 82.56 167 LEU A CA 1
ATOM 1359 C C . LEU A 1 167 ? -21.775 9.503 33.298 1.00 82.56 167 LEU A C 1
ATOM 1361 O O . LEU A 1 167 ? -21.662 8.857 32.255 1.00 82.56 167 LEU A O 1
ATOM 1365 N N . ALA A 1 168 ? -22.545 10.593 33.363 1.00 84.25 168 ALA A N 1
ATOM 1366 C CA . ALA A 1 168 ? -23.278 11.103 32.207 1.00 84.25 168 ALA A CA 1
ATOM 1367 C C . ALA A 1 168 ? -22.333 11.540 31.071 1.00 84.25 168 ALA A C 1
ATOM 1369 O O . ALA A 1 168 ? -22.592 11.243 29.899 1.00 84.25 168 ALA A O 1
ATOM 1370 N N . ALA A 1 169 ? -21.222 12.201 31.408 1.00 85.19 169 ALA A N 1
ATOM 1371 C CA . ALA A 1 169 ? -20.201 12.599 30.445 1.00 85.19 169 ALA A CA 1
ATOM 1372 C C . ALA A 1 169 ? -19.505 11.383 29.807 1.00 85.19 169 ALA A C 1
ATOM 1374 O O . ALA A 1 169 ? -19.388 11.328 28.580 1.00 85.19 169 ALA A O 1
ATOM 1375 N N . ALA A 1 170 ? -19.121 10.385 30.609 1.00 84.56 170 ALA A N 1
ATOM 1376 C CA . ALA A 1 170 ? -18.494 9.151 30.138 1.00 84.56 170 ALA A CA 1
ATOM 1377 C C . ALA A 1 170 ? -19.419 8.356 29.199 1.00 84.56 170 ALA A C 1
ATOM 1379 O O . ALA A 1 170 ? -18.999 7.920 28.126 1.00 84.56 170 ALA A O 1
ATOM 1380 N N . LEU A 1 171 ? -20.709 8.235 29.534 1.00 86.50 171 LEU A N 1
ATOM 1381 C CA . LEU A 1 171 ? -21.699 7.569 28.678 1.00 86.50 171 LEU A CA 1
ATOM 1382 C C . LEU A 1 171 ? -21.925 8.308 27.352 1.00 86.50 171 LEU A C 1
ATOM 1384 O O . LEU A 1 171 ? -22.028 7.670 26.302 1.00 86.50 171 LEU A O 1
ATOM 1388 N N . SER A 1 172 ? -21.966 9.642 27.385 1.00 88.88 172 SER A N 1
ATOM 1389 C CA . SER A 1 172 ? -22.075 10.467 26.178 1.00 88.88 172 SER A CA 1
ATOM 1390 C C . SER A 1 172 ? -20.859 10.277 25.265 1.00 88.88 172 SER A C 1
ATOM 1392 O O . SER A 1 172 ? -21.004 9.987 24.073 1.00 88.88 172 SER A O 1
ATOM 1394 N N . ALA A 1 173 ? -19.650 10.329 25.832 1.00 88.38 173 ALA A N 1
ATOM 1395 C CA . ALA A 1 173 ? -18.417 10.058 25.100 1.00 88.38 173 ALA A CA 1
ATOM 1396 C C . ALA A 1 173 ? -18.408 8.636 24.510 1.00 88.38 173 ALA A C 1
ATOM 1398 O O . ALA A 1 173 ? -18.105 8.456 23.328 1.00 88.38 173 ALA A O 1
ATOM 1399 N N . ALA A 1 174 ? -18.820 7.633 25.291 1.00 89.62 174 ALA A N 1
ATOM 1400 C CA . ALA A 1 174 ? -18.917 6.244 24.849 1.00 89.62 174 ALA A CA 1
ATOM 1401 C C . ALA A 1 174 ? -19.862 6.073 23.665 1.00 89.62 174 ALA A C 1
ATOM 1403 O O . ALA A 1 174 ? -19.567 5.314 22.739 1.00 89.62 174 ALA A O 1
ATOM 1404 N N . GLN A 1 175 ? -20.978 6.797 23.660 1.00 90.81 175 GLN A N 1
ATOM 1405 C CA . GLN A 1 175 ? -21.927 6.750 22.563 1.00 90.81 175 GLN A CA 1
ATOM 1406 C C . GLN A 1 175 ? -21.336 7.331 21.273 1.00 90.81 175 GLN A C 1
ATOM 1408 O O . GLN A 1 175 ? -21.391 6.668 20.234 1.00 90.81 175 GLN A O 1
ATOM 1413 N N . VAL A 1 176 ? -20.702 8.504 21.348 1.00 94.31 176 VAL A N 1
ATOM 1414 C CA . VAL A 1 176 ? -20.061 9.149 20.189 1.00 94.31 176 VAL A CA 1
ATOM 1415 C C . VAL A 1 176 ? -18.936 8.279 19.621 1.00 94.31 176 VAL A C 1
ATOM 1417 O O . VAL A 1 176 ? -18.847 8.085 18.403 1.00 94.31 176 VAL A O 1
ATOM 1420 N N . VAL A 1 177 ? -18.098 7.703 20.491 1.00 93.75 177 VAL A N 1
ATOM 1421 C CA . VAL A 1 177 ? -17.022 6.788 20.085 1.00 93.75 177 VAL A CA 1
ATOM 1422 C C . VAL A 1 177 ? -17.604 5.543 19.427 1.00 93.75 177 VAL A C 1
ATOM 1424 O O . VAL A 1 177 ? -17.157 5.166 18.345 1.00 93.75 177 VAL A O 1
ATOM 1427 N N . ARG A 1 178 ? -18.628 4.924 20.027 1.00 94.25 178 ARG A N 1
ATOM 1428 C CA . ARG A 1 178 ? -19.274 3.721 19.484 1.00 94.25 178 ARG A CA 1
ATOM 1429 C C . ARG A 1 178 ? -19.840 3.958 18.087 1.00 94.25 178 ARG A C 1
ATOM 1431 O O . ARG A 1 178 ? -19.663 3.114 17.212 1.00 94.25 178 ARG A O 1
ATOM 1438 N N . GLU A 1 179 ? -20.520 5.081 17.878 1.00 95.44 179 GLU A N 1
ATOM 1439 C CA . GLU A 1 179 ? -21.121 5.432 16.588 1.00 95.44 179 GLU A CA 1
ATOM 1440 C C . GLU A 1 179 ? -20.049 5.692 15.523 1.00 95.44 179 GLU A C 1
ATOM 1442 O O . GLU A 1 179 ? -20.096 5.105 14.439 1.00 95.44 179 GLU A O 1
ATOM 1447 N N . THR A 1 180 ? -19.031 6.489 15.856 1.00 94.56 180 THR A N 1
ATOM 1448 C CA . THR A 1 180 ? -17.938 6.832 14.931 1.00 94.56 180 THR A CA 1
ATOM 1449 C C . THR A 1 180 ? -17.100 5.604 14.576 1.00 94.56 180 THR A C 1
ATOM 1451 O O . THR A 1 180 ? -16.863 5.312 13.401 1.00 94.56 180 THR A O 1
ATOM 1454 N N . ALA A 1 181 ? -16.682 4.835 15.584 1.00 95.62 181 ALA A N 1
ATOM 1455 C CA . ALA A 1 181 ? -15.913 3.615 15.384 1.00 95.62 181 ALA A CA 1
ATOM 1456 C C . ALA A 1 181 ? -16.727 2.567 14.616 1.00 95.62 181 ALA A C 1
ATOM 1458 O O . ALA A 1 181 ? -16.182 1.918 13.729 1.00 95.62 181 ALA A O 1
ATOM 1459 N N . GLY A 1 182 ? -18.034 2.448 14.873 1.00 95.81 182 GLY A N 1
ATOM 1460 C CA . GLY A 1 182 ? -18.918 1.549 14.130 1.00 95.81 182 GLY A CA 1
ATOM 1461 C C . GLY A 1 182 ? -18.937 1.830 12.624 1.00 95.81 182 GLY A C 1
ATOM 1462 O O . GLY A 1 182 ? -18.841 0.897 11.826 1.00 95.81 182 GLY A O 1
ATOM 1463 N N . GLN A 1 183 ? -18.985 3.104 12.220 1.00 96.50 183 GLN A N 1
ATOM 1464 C CA . GLN A 1 183 ? -18.913 3.494 10.805 1.00 96.50 183 GLN A CA 1
ATOM 1465 C C . GLN A 1 183 ? -17.559 3.136 10.175 1.00 96.50 183 GLN A C 1
ATOM 1467 O O . GLN A 1 183 ? -17.511 2.598 9.067 1.00 96.50 183 GLN A O 1
ATOM 1472 N N . ILE A 1 184 ? -16.458 3.383 10.894 1.00 95.94 184 ILE A N 1
ATOM 1473 C CA . ILE A 1 184 ? -15.103 3.040 10.435 1.00 95.94 184 ILE A CA 1
ATOM 1474 C C . ILE A 1 184 ? -14.953 1.522 10.295 1.00 95.94 184 ILE A C 1
ATOM 1476 O O . ILE A 1 184 ? -14.462 1.041 9.275 1.00 95.94 184 ILE A O 1
ATOM 1480 N N . ILE A 1 185 ? -15.411 0.755 11.286 1.00 95.31 185 ILE A N 1
ATOM 1481 C CA . ILE A 1 185 ? -15.375 -0.711 11.270 1.00 95.31 185 ILE A CA 1
ATOM 1482 C C . ILE A 1 185 ? -16.188 -1.249 10.092 1.00 95.31 185 ILE A C 1
ATOM 1484 O O . ILE A 1 185 ? -15.713 -2.139 9.390 1.00 95.31 185 ILE A O 1
ATOM 1488 N N . ALA A 1 186 ? -17.375 -0.695 9.829 1.00 95.00 186 ALA A N 1
ATOM 1489 C CA . ALA A 1 186 ? -18.194 -1.094 8.688 1.00 95.00 186 ALA A CA 1
ATOM 1490 C C . ALA A 1 186 ? -17.474 -0.851 7.352 1.00 95.00 186 ALA A C 1
ATOM 1492 O O . ALA A 1 186 ? -17.467 -1.730 6.488 1.00 95.00 186 ALA A O 1
ATOM 1493 N N . LEU A 1 187 ? -16.818 0.303 7.195 1.00 96.38 187 LEU A N 1
ATOM 1494 C CA . LEU A 1 187 ? -16.015 0.607 6.010 1.00 96.38 187 LEU A CA 1
ATOM 1495 C C . LEU A 1 187 ? -14.846 -0.379 5.847 1.00 96.38 187 LEU A C 1
ATOM 1497 O O . LEU A 1 187 ? -14.648 -0.934 4.766 1.00 96.38 187 LEU A O 1
ATOM 1501 N N . LEU A 1 188 ? -14.084 -0.623 6.917 1.00 94.06 188 LEU A N 1
ATOM 1502 C CA . LEU A 1 188 ? -12.952 -1.553 6.895 1.00 94.06 188 LEU A CA 1
ATOM 1503 C C . LEU A 1 188 ? -13.403 -2.982 6.577 1.00 94.06 188 LEU A C 1
ATOM 1505 O O . LEU A 1 188 ? -12.790 -3.646 5.746 1.00 94.06 188 LEU A O 1
ATOM 1509 N N . ALA A 1 189 ? -14.509 -3.433 7.166 1.00 93.62 189 ALA A N 1
ATOM 1510 C CA . ALA A 1 189 ? -15.089 -4.740 6.888 1.00 93.62 189 ALA A CA 1
ATOM 1511 C C . ALA A 1 189 ? -15.509 -4.892 5.419 1.00 93.62 189 ALA A C 1
ATOM 1513 O O . ALA A 1 189 ? -15.290 -5.943 4.820 1.00 93.62 189 ALA A O 1
ATOM 1514 N N . GLN A 1 190 ? -16.081 -3.850 4.806 1.00 93.88 190 GLN A N 1
ATOM 1515 C CA . GLN A 1 190 ? -16.419 -3.873 3.379 1.00 93.88 190 GLN A CA 1
ATOM 1516 C C . GLN A 1 190 ? -15.176 -4.014 2.495 1.00 93.88 190 GLN A C 1
ATOM 1518 O O . GLN A 1 190 ? -15.182 -4.822 1.562 1.00 93.88 190 GLN A O 1
ATOM 1523 N N . LEU A 1 191 ? -14.115 -3.259 2.797 1.00 91.50 191 LEU A N 1
ATOM 1524 C CA . LEU A 1 191 ? -12.840 -3.353 2.083 1.00 91.50 191 LEU A CA 1
ATOM 1525 C C . LEU A 1 191 ? -12.233 -4.753 2.214 1.00 91.50 191 LEU A C 1
ATOM 1527 O O . LEU A 1 191 ? -11.805 -5.332 1.215 1.00 91.50 191 LEU A O 1
ATOM 1531 N N . GLU A 1 192 ? -12.259 -5.320 3.416 1.00 89.06 192 GLU A N 1
ATOM 1532 C CA . GLU A 1 192 ? -11.730 -6.653 3.691 1.00 89.06 192 GLU A CA 1
ATOM 1533 C C . GLU A 1 192 ? -12.502 -7.745 2.944 1.00 89.06 192 GLU A C 1
ATOM 1535 O O . GLU A 1 192 ? -11.920 -8.578 2.250 1.00 89.06 192 GLU A O 1
ATOM 1540 N N . ASN A 1 193 ? -13.834 -7.691 2.998 1.00 88.94 193 ASN A N 1
ATOM 1541 C CA . ASN A 1 193 ? -14.706 -8.620 2.285 1.0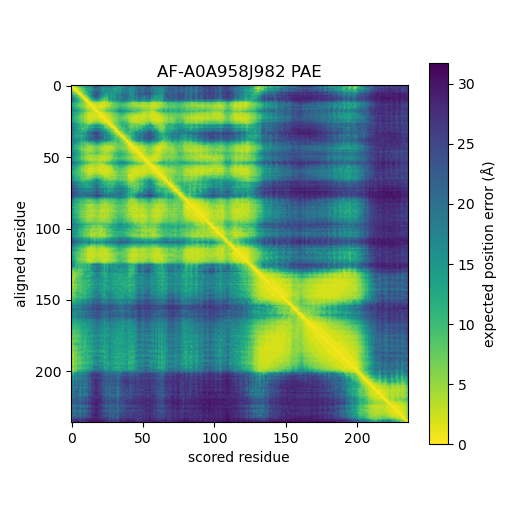0 88.94 193 ASN A CA 1
ATOM 1542 C C . ASN A 1 193 ? -14.497 -8.539 0.767 1.00 88.94 193 ASN A C 1
ATOM 1544 O O . ASN A 1 193 ? -14.586 -9.546 0.062 1.00 88.94 193 ASN A O 1
ATOM 1548 N N . PHE A 1 194 ? -14.210 -7.347 0.237 1.00 88.94 194 PHE A N 1
ATOM 1549 C CA . PHE A 1 194 ? -13.852 -7.181 -1.167 1.00 88.94 194 PHE A CA 1
ATOM 1550 C C . PHE A 1 194 ? -12.509 -7.849 -1.496 1.00 88.94 194 PHE A C 1
ATOM 1552 O O . PHE A 1 194 ? -12.415 -8.573 -2.489 1.00 88.94 194 PHE A O 1
ATOM 1559 N N . GLN A 1 195 ? -11.490 -7.673 -0.651 1.00 84.69 195 GLN A N 1
ATOM 1560 C CA . GLN A 1 195 ? -10.199 -8.346 -0.816 1.00 84.69 195 GLN A CA 1
ATOM 1561 C C . GLN A 1 195 ? -10.334 -9.871 -0.731 1.00 84.69 195 GLN A C 1
ATOM 1563 O O . GLN A 1 195 ? -9.775 -10.572 -1.573 1.00 84.69 195 GLN A O 1
ATOM 1568 N N . GLN A 1 196 ? -11.128 -10.390 0.211 1.00 85.69 196 GLN A N 1
ATOM 1569 C CA . GLN A 1 196 ? -11.429 -11.819 0.318 1.00 85.69 196 GLN A CA 1
ATOM 1570 C C . GLN A 1 196 ? -12.091 -12.351 -0.958 1.00 85.69 196 GLN A C 1
ATOM 1572 O O . GLN A 1 196 ? -11.670 -13.378 -1.483 1.00 85.69 196 GLN A O 1
ATOM 1577 N N . LYS A 1 197 ? -13.070 -11.630 -1.519 1.00 84.94 197 LYS A N 1
ATOM 1578 C CA . LYS A 1 197 ? -13.708 -12.010 -2.792 1.00 84.94 197 LYS A CA 1
ATOM 1579 C C . LYS A 1 197 ? -12.727 -12.025 -3.960 1.00 84.94 197 LYS A C 1
ATOM 1581 O O . LYS A 1 197 ? -12.800 -12.917 -4.802 1.00 84.94 197 LYS A O 1
ATOM 1586 N N . LEU A 1 198 ? -11.824 -11.045 -4.036 1.00 81.44 198 LEU A N 1
ATOM 1587 C CA . LEU A 1 198 ? -10.767 -11.036 -5.050 1.00 81.44 198 LEU A CA 1
ATOM 1588 C C . LEU A 1 198 ? -9.810 -12.217 -4.877 1.00 81.44 198 LEU A C 1
ATOM 1590 O O . LEU A 1 198 ? -9.385 -12.796 -5.872 1.00 81.44 198 LEU A O 1
ATOM 1594 N N . TRP A 1 199 ? -9.504 -12.581 -3.632 1.00 77.06 199 TRP A N 1
ATOM 1595 C CA . TRP A 1 199 ? -8.634 -13.704 -3.302 1.00 77.06 199 TRP A CA 1
ATOM 1596 C C . TRP A 1 199 ? -9.262 -15.061 -3.639 1.00 77.06 199 TRP A C 1
ATOM 1598 O O . TRP A 1 199 ? -8.608 -15.932 -4.204 1.00 77.06 199 TRP A O 1
ATOM 1608 N N . GLU A 1 200 ? -10.545 -15.237 -3.332 1.00 81.06 200 GLU A N 1
ATOM 1609 C CA . GLU A 1 200 ? -11.310 -16.456 -3.622 1.00 81.06 200 GLU A CA 1
ATOM 1610 C C . GLU A 1 200 ? -11.744 -16.555 -5.091 1.00 81.06 200 GLU A C 1
ATOM 1612 O O . GLU A 1 200 ? -12.282 -17.582 -5.521 1.00 81.06 200 GLU A O 1
ATOM 1617 N N . LYS A 1 201 ? -11.512 -15.506 -5.891 1.00 81.81 201 LYS A N 1
ATOM 1618 C CA . LYS A 1 201 ? -11.832 -15.522 -7.313 1.00 81.81 201 LYS A CA 1
ATOM 1619 C C . LYS A 1 201 ? -11.014 -16.618 -7.990 1.00 81.81 201 LYS A C 1
ATOM 1621 O O . LYS A 1 201 ? -9.795 -16.516 -8.118 1.00 81.81 201 LYS A O 1
ATOM 1626 N N . LYS A 1 202 ? -11.706 -17.659 -8.466 1.00 71.31 202 LYS A N 1
ATOM 1627 C CA . LYS A 1 202 ? -11.090 -18.745 -9.235 1.00 71.31 202 LYS A CA 1
ATOM 1628 C C . LYS A 1 202 ? -10.266 -18.156 -10.377 1.00 71.31 202 LYS A C 1
ATOM 1630 O O . LYS A 1 202 ? -10.766 -17.342 -11.158 1.00 71.31 202 LYS A O 1
ATOM 1635 N N . SER A 1 203 ? -9.005 -18.572 -10.453 1.00 61.59 203 SER A N 1
ATOM 1636 C CA . SER A 1 203 ? -8.108 -18.199 -11.539 1.00 61.59 203 SER A CA 1
ATOM 1637 C C . SER A 1 203 ? -8.753 -18.599 -12.863 1.00 61.59 203 SER A C 1
ATOM 1639 O O . SER A 1 203 ? -9.180 -19.741 -13.034 1.00 61.59 203 SER A O 1
ATOM 1641 N N . PHE A 1 204 ? -8.854 -17.652 -13.793 1.00 57.50 204 PHE A N 1
ATOM 1642 C CA . PHE A 1 204 ? -9.299 -17.958 -15.144 1.00 57.50 204 PHE A CA 1
ATOM 1643 C C . PHE A 1 204 ? -8.217 -18.819 -15.794 1.00 57.50 204 PHE A C 1
ATOM 1645 O O . PHE A 1 204 ? -7.053 -18.415 -15.849 1.00 57.50 204 PHE A O 1
ATOM 1652 N N . VAL A 1 205 ? -8.571 -20.020 -16.243 1.00 57.38 205 VAL A N 1
ATOM 1653 C CA . VAL A 1 205 ? -7.616 -20.882 -16.937 1.00 57.38 205 VAL A CA 1
ATOM 1654 C C . VAL A 1 205 ? -7.387 -20.284 -18.322 1.00 57.38 205 VAL A C 1
ATOM 1656 O O . VAL A 1 205 ? -8.234 -20.405 -19.199 1.00 57.38 205 VAL A O 1
ATOM 1659 N N . LEU A 1 206 ? -6.262 -19.585 -18.502 1.00 64.31 206 LEU A N 1
ATOM 1660 C CA . LEU A 1 206 ? -5.907 -18.947 -19.777 1.00 64.31 206 LEU A CA 1
ATOM 1661 C C . LEU A 1 206 ? -5.521 -19.978 -20.847 1.00 64.31 206 LEU A C 1
ATOM 1663 O O . LEU A 1 206 ? -5.713 -19.736 -22.035 1.00 64.31 206 LEU A O 1
ATOM 1667 N N . LYS A 1 207 ? -4.970 -21.122 -20.425 1.00 58.25 207 LYS A N 1
ATOM 1668 C CA . LYS A 1 207 ? -4.607 -22.242 -21.294 1.00 58.25 207 LYS A CA 1
ATOM 1669 C C . LYS A 1 207 ? -4.557 -23.531 -20.479 1.00 58.25 207 LYS A C 1
ATOM 1671 O O . LYS A 1 207 ? -3.886 -23.579 -19.450 1.00 58.25 207 LYS A O 1
ATOM 1676 N N . THR A 1 208 ? -5.243 -24.570 -20.941 1.00 68.06 208 THR A N 1
ATOM 1677 C CA . THR A 1 208 ? -5.027 -25.946 -20.484 1.00 68.06 208 THR A CA 1
ATOM 1678 C C . THR A 1 208 ? -4.031 -26.617 -21.423 1.00 68.06 208 THR A C 1
ATOM 1680 O O . THR A 1 208 ? -4.144 -26.525 -22.643 1.00 68.06 208 THR A O 1
ATOM 1683 N N . GLY A 1 209 ? -3.015 -27.258 -20.854 1.00 76.19 209 GLY A N 1
ATOM 1684 C CA . GLY A 1 209 ? -2.155 -28.194 -21.568 1.00 76.19 209 GLY A CA 1
ATOM 1685 C C . GLY A 1 209 ? -2.424 -29.590 -21.029 1.00 76.19 209 GLY A C 1
ATOM 1686 O O . GLY A 1 209 ? -2.544 -29.760 -19.816 1.00 76.19 209 GLY A O 1
ATOM 1687 N N . TYR A 1 210 ? -2.533 -30.575 -21.912 1.00 77.62 210 TYR A N 1
ATOM 1688 C CA . TYR A 1 210 ? -2.590 -31.975 -21.510 1.00 77.62 210 TYR A CA 1
ATOM 1689 C C . TYR A 1 210 ? -1.170 -32.533 -21.487 1.00 77.62 210 TYR A C 1
ATOM 1691 O O . TYR A 1 210 ? -0.417 -32.353 -22.442 1.00 77.62 210 TYR A O 1
ATOM 1699 N N . VAL A 1 211 ? -0.804 -33.202 -20.395 1.00 75.69 211 VAL A N 1
ATOM 1700 C CA . VAL A 1 211 ? 0.420 -34.004 -20.329 1.00 75.69 211 VAL A CA 1
ATOM 1701 C C . VAL A 1 211 ? 0.007 -35.446 -20.567 1.00 75.69 211 VAL A C 1
ATOM 1703 O O . VAL A 1 211 ? -0.708 -36.032 -19.758 1.00 75.69 211 VAL A O 1
ATOM 1706 N N . ILE A 1 212 ? 0.435 -36.003 -21.694 1.00 80.94 212 ILE A N 1
ATOM 1707 C CA . ILE A 1 212 ? 0.223 -37.407 -22.042 1.00 80.94 212 ILE A CA 1
ATOM 1708 C C . ILE A 1 212 ? 1.604 -38.039 -22.166 1.00 80.94 212 ILE A C 1
ATOM 1710 O O . ILE A 1 212 ? 2.515 -37.443 -22.739 1.00 80.94 212 I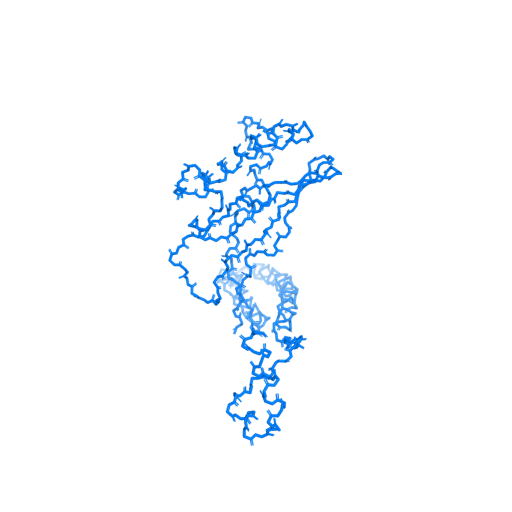LE A O 1
ATOM 1714 N N . SER A 1 213 ? 1.781 -39.231 -21.598 1.00 83.06 213 SER A N 1
ATOM 1715 C CA . SER A 1 213 ? 3.056 -39.932 -21.719 1.00 83.06 213 SER A CA 1
ATOM 1716 C C . SER A 1 213 ? 3.266 -40.413 -23.160 1.00 83.06 213 SER A C 1
ATOM 1718 O O . SER A 1 213 ? 2.323 -40.869 -23.811 1.00 83.06 213 SER A O 1
ATOM 1720 N N . LEU A 1 214 ? 4.508 -40.365 -23.652 1.00 81.62 214 LEU A N 1
ATOM 1721 C CA . LEU A 1 214 ? 4.844 -40.880 -24.986 1.00 81.62 214 LEU A CA 1
ATOM 1722 C C . LEU A 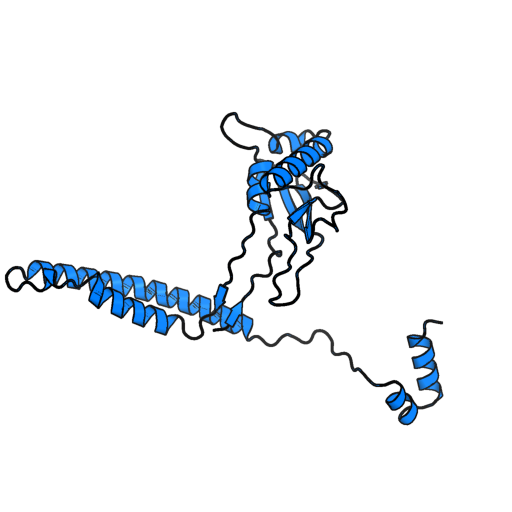1 214 ? 4.514 -42.375 -25.125 1.00 81.62 214 LEU A C 1
ATOM 1724 O O . LEU A 1 214 ? 4.135 -42.815 -26.203 1.00 81.62 214 LEU A O 1
ATOM 1728 N N . ALA A 1 215 ? 4.590 -43.146 -24.034 1.00 83.00 215 ALA A N 1
ATOM 1729 C CA . ALA A 1 215 ? 4.170 -44.547 -24.023 1.00 83.00 215 ALA A CA 1
ATOM 1730 C C . ALA A 1 215 ? 2.662 -44.687 -24.288 1.00 83.00 215 ALA A C 1
ATOM 1732 O O . ALA A 1 215 ? 2.250 -45.492 -25.114 1.00 83.00 215 ALA A O 1
ATOM 1733 N N . THR A 1 216 ? 1.843 -43.843 -23.655 1.00 82.50 216 THR A N 1
ATOM 1734 C CA . THR A 1 216 ? 0.391 -43.824 -23.878 1.00 82.50 216 THR A CA 1
ATOM 1735 C C . THR A 1 216 ? 0.041 -43.420 -25.310 1.00 82.50 216 THR A C 1
ATOM 1737 O O . THR A 1 216 ? -0.876 -44.003 -25.881 1.00 82.50 216 THR A O 1
ATOM 1740 N N . LEU A 1 217 ? 0.763 -42.464 -25.904 1.00 83.62 217 LEU A N 1
ATOM 1741 C CA . LEU A 1 217 ? 0.579 -42.086 -27.312 1.00 83.62 217 LEU A CA 1
ATOM 1742 C C . LEU A 1 217 ? 0.985 -43.214 -28.265 1.00 83.62 217 LEU A C 1
ATOM 1744 O O . LEU A 1 217 ? 0.254 -43.502 -29.204 1.00 83.62 217 LEU A O 1
ATOM 1748 N N . ARG A 1 218 ? 2.106 -43.893 -28.000 1.00 80.69 218 ARG A N 1
ATOM 1749 C CA . ARG A 1 218 ? 2.557 -45.043 -28.796 1.00 80.69 218 ARG A CA 1
ATOM 1750 C C . ARG A 1 218 ? 1.510 -46.156 -28.838 1.00 80.69 218 ARG A C 1
ATOM 1752 O O . ARG A 1 218 ? 1.314 -46.765 -29.882 1.00 80.69 218 ARG A O 1
ATOM 1759 N N . ASP A 1 219 ? 0.874 -46.429 -27.701 1.00 85.94 219 ASP A N 1
ATOM 1760 C CA . ASP A 1 219 ? -0.032 -47.571 -27.561 1.00 85.94 219 ASP A CA 1
ATOM 1761 C C . ASP A 1 219 ? -1.460 -47.263 -28.060 1.00 85.94 219 ASP A C 1
ATOM 1763 O O . ASP A 1 219 ? -2.207 -48.191 -28.357 1.00 85.94 219 ASP A O 1
ATOM 1767 N N . ASN A 1 220 ? -1.844 -45.981 -28.174 1.00 83.69 220 ASN A N 1
ATOM 1768 C CA . ASN A 1 220 ? -3.215 -45.561 -28.510 1.00 83.69 220 ASN A CA 1
ATOM 1769 C C . ASN A 1 220 ? -3.342 -44.715 -29.792 1.00 83.69 220 ASN A C 1
ATOM 1771 O O . ASN A 1 220 ? -4.448 -44.281 -30.114 1.00 83.69 220 ASN A O 1
ATOM 1775 N N . CYS A 1 221 ? -2.253 -44.453 -30.519 1.00 83.19 221 CYS A N 1
ATOM 1776 C CA . CYS A 1 221 ? -2.281 -43.680 -31.762 1.00 83.19 221 CYS A CA 1
ATOM 1777 C C . CYS A 1 221 ? -1.683 -44.453 -32.941 1.00 83.19 221 CYS A C 1
ATOM 1779 O O . CYS A 1 221 ? -0.927 -45.411 -32.783 1.00 83.19 221 CYS A O 1
ATOM 1781 N N . GLU A 1 222 ? -2.017 -44.004 -34.148 1.00 86.81 222 GLU A N 1
ATOM 1782 C CA . GLU A 1 222 ? -1.435 -44.524 -35.381 1.00 86.81 222 GLU A CA 1
ATOM 1783 C C . GLU A 1 222 ? 0.072 -44.230 -35.450 1.00 86.81 222 GLU A C 1
ATOM 1785 O O . GLU A 1 222 ? 0.557 -43.209 -34.952 1.00 86.81 222 GLU A O 1
ATOM 1790 N N . LYS A 1 223 ? 0.827 -45.142 -36.076 1.00 81.25 223 LYS A N 1
ATOM 1791 C CA . LYS A 1 223 ? 2.299 -45.092 -36.113 1.00 81.25 223 LYS A CA 1
ATOM 1792 C C . LYS A 1 223 ? 2.834 -43.832 -36.795 1.00 81.25 223 LYS A C 1
ATOM 1794 O O . LYS A 1 223 ? 3.837 -43.291 -36.337 1.00 81.25 223 LYS A O 1
ATOM 1799 N N . ASP A 1 224 ? 2.151 -43.363 -37.834 1.00 82.94 224 ASP A N 1
ATOM 1800 C CA . ASP A 1 224 ? 2.559 -42.186 -38.606 1.00 82.94 224 ASP A CA 1
ATOM 1801 C C . ASP A 1 224 ? 2.393 -40.902 -37.780 1.00 82.94 224 ASP A C 1
ATOM 1803 O O . ASP A 1 224 ? 3.313 -40.089 -37.698 1.00 82.94 224 ASP A O 1
ATOM 1807 N N . PHE A 1 225 ? 1.277 -40.780 -37.052 1.00 83.88 225 PHE A N 1
ATOM 1808 C CA . PHE A 1 225 ? 1.042 -39.674 -36.121 1.00 83.88 225 PHE A CA 1
ATOM 1809 C C . PHE A 1 225 ? 2.048 -39.678 -34.961 1.00 83.88 225 PHE A C 1
ATOM 1811 O O . PHE A 1 225 ? 2.582 -38.639 -34.579 1.00 83.88 225 PHE A O 1
ATOM 1818 N N . PHE A 1 226 ? 2.361 -40.854 -34.405 1.00 85.19 226 PHE A N 1
ATOM 1819 C CA . PHE A 1 226 ? 3.368 -40.964 -33.349 1.00 85.19 226 PHE A CA 1
ATOM 1820 C C . PHE A 1 226 ? 4.769 -40.548 -33.833 1.00 85.19 226 PHE A C 1
ATOM 1822 O O . PHE A 1 226 ? 5.504 -39.895 -33.090 1.00 85.19 226 PHE A O 1
ATOM 1829 N N . ALA A 1 227 ? 5.130 -40.876 -35.078 1.00 82.88 227 ALA A N 1
ATOM 1830 C CA . ALA A 1 227 ? 6.394 -40.459 -35.682 1.00 82.88 227 ALA A CA 1
ATOM 1831 C C . ALA A 1 227 ? 6.468 -38.935 -35.889 1.00 82.88 227 ALA A C 1
ATOM 1833 O O . ALA A 1 227 ? 7.495 -38.331 -35.579 1.00 82.88 227 ALA A O 1
ATOM 1834 N N . GLU A 1 228 ? 5.378 -38.304 -36.334 1.00 84.00 228 GLU A N 1
ATOM 1835 C CA . GLU A 1 228 ? 5.273 -36.844 -36.470 1.00 84.00 228 GLU A CA 1
ATOM 1836 C C . GLU A 1 228 ? 5.419 -36.130 -35.114 1.00 84.00 228 GLU A C 1
ATOM 1838 O O . GLU A 1 228 ? 6.169 -35.156 -34.984 1.00 84.00 228 GLU A O 1
ATOM 1843 N N . VAL A 1 229 ? 4.767 -36.650 -34.067 1.00 83.88 229 VAL A N 1
ATOM 1844 C CA . VAL A 1 229 ? 4.891 -36.119 -32.700 1.00 83.88 229 VAL A CA 1
ATOM 1845 C C . VAL A 1 229 ? 6.322 -36.268 -32.179 1.00 83.88 229 VAL A C 1
ATOM 1847 O O . VAL A 1 229 ? 6.861 -35.322 -31.608 1.00 83.88 229 VAL A O 1
ATOM 1850 N N . LEU A 1 230 ? 6.972 -37.415 -32.405 1.00 83.12 230 LEU A N 1
ATOM 1851 C CA . LEU A 1 230 ? 8.375 -37.609 -32.032 1.00 83.12 230 LEU A CA 1
ATOM 1852 C C . LEU A 1 230 ? 9.307 -36.639 -32.764 1.00 83.12 230 LEU A C 1
ATOM 1854 O O . LEU A 1 230 ? 10.188 -36.072 -32.125 1.00 83.12 230 LEU A O 1
ATOM 1858 N N . HIS A 1 231 ? 9.095 -36.410 -34.060 1.00 83.19 231 HIS A N 1
ATOM 1859 C CA . HIS A 1 231 ? 9.861 -35.439 -34.846 1.00 83.19 231 HIS A CA 1
ATOM 1860 C C . HIS A 1 231 ? 9.704 -34.019 -34.283 1.00 83.19 231 HIS A C 1
ATOM 1862 O O . HIS A 1 231 ? 10.684 -33.330 -34.009 1.00 83.19 231 HIS A O 1
ATOM 1868 N N . THR A 1 232 ? 8.462 -33.619 -34.006 1.00 83.44 232 THR A N 1
ATOM 1869 C CA . THR A 1 232 ? 8.127 -32.302 -33.447 1.00 83.44 232 THR A CA 1
ATOM 1870 C C . THR A 1 232 ? 8.707 -32.100 -32.043 1.00 83.44 232 THR A C 1
ATOM 1872 O O . THR A 1 232 ? 9.140 -31.001 -31.701 1.00 83.44 232 THR A O 1
ATOM 1875 N N . CYS A 1 233 ? 8.734 -33.148 -31.213 1.00 77.19 233 CYS A N 1
ATOM 1876 C CA . CYS A 1 233 ? 9.296 -33.086 -29.862 1.00 77.19 233 CYS A CA 1
ATOM 1877 C C . CYS A 1 233 ? 10.831 -33.177 -29.827 1.00 77.19 233 CYS A C 1
ATOM 1879 O O . CYS A 1 233 ? 11.438 -32.609 -28.921 1.00 77.19 233 CYS A O 1
ATOM 1881 N N . ALA A 1 234 ? 11.454 -33.897 -30.765 1.00 76.12 234 ALA A N 1
ATOM 1882 C CA . ALA A 1 234 ? 12.901 -34.119 -30.800 1.00 76.12 234 ALA A CA 1
ATOM 1883 C C . ALA A 1 234 ? 13.682 -33.009 -31.526 1.00 76.12 234 ALA A C 1
ATOM 1885 O O . ALA A 1 234 ? 14.902 -32.964 -31.395 1.00 76.12 234 ALA A O 1
ATOM 1886 N N . GLY A 1 235 ? 13.001 -32.101 -32.233 1.00 55.75 235 GLY A N 1
ATOM 1887 C CA . GLY A 1 235 ? 13.610 -30.889 -32.788 1.00 55.75 235 GLY A CA 1
ATOM 1888 C C . GLY A 1 235 ? 14.638 -31.135 -33.895 1.00 55.75 235 GLY A C 1
ATOM 1889 O O . GLY A 1 235 ? 15.601 -30.374 -33.985 1.00 55.75 235 GLY A O 1
ATOM 1890 N N . ASN A 1 236 ? 14.434 -32.172 -34.710 1.00 45.16 236 ASN A N 1
ATOM 1891 C CA . ASN A 1 236 ? 15.076 -32.287 -36.024 1.00 45.16 236 ASN A CA 1
ATOM 1892 C C . ASN A 1 236 ? 14.147 -31.747 -37.110 1.00 45.16 236 ASN A C 1
ATOM 1894 O O . ASN A 1 236 ? 12.918 -31.771 -36.877 1.00 45.16 236 ASN A O 1
#

Foldseek 3Di:
DDWDFPPFDPDQDWDDDPLAIETEEEPEEPDDPDDDDDPADKFKAFDPVQWDDDPRYIYGYIYIDHLVPDPDRQPDDDPDRLVRLVSRLVVCCVVCVVPPSCVQQCDDDPPDHGVVSVSSCVSRPGPRDIDDLDPQQLVVLLVVLVVCLVDVLDDPVLVDPVCVVSVVVSVVVSVVCNVVSNVVSVVVRVVSVVVVCVVPPPDDCPDDDDDDDLVNCVVPHDPVVSVVVCCVVVPD

Solvent-accessible surface area (backbone atoms only — not comparable to full-atom values): 14322 Å² total; per-residue (Å²): 108,48,82,42,74,62,76,87,74,83,69,82,44,69,54,72,60,89,84,38,39,40,34,46,41,75,82,47,72,69,71,72,87,77,89,69,79,67,94,64,77,67,51,76,46,63,24,89,68,57,60,47,78,56,98,56,33,35,41,36,27,25,32,34,27,51,69,93,75,46,94,55,71,67,98,60,90,57,92,46,72,67,57,47,51,51,52,53,48,52,53,48,52,65,72,44,62,87,40,76,91,52,51,74,43,67,50,67,50,103,88,42,75,17,59,48,55,52,51,47,56,58,68,69,48,79,77,86,58,81,44,72,46,59,84,56,50,46,63,54,54,53,50,52,50,54,49,42,50,55,65,76,56,46,47,78,78,42,67,40,85,90,45,60,65,48,35,52,50,41,53,53,50,45,49,55,51,50,55,55,50,48,55,53,43,53,52,51,30,53,56,44,54,49,51,51,52,62,68,68,47,75,78,78,80,88,72,89,81,86,90,74,56,70,67,58,44,59,76,74,48,58,71,68,60,45,49,53,52,49,39,69,73,67,71,113

Mean predicted aligned error: 15.64 Å